Protein AF-A0A5R8QP52-F1 (afdb_monomer_lite)

Secondary structure (DSSP, 8-state):
---------------------------------------------EEEEETTEEEEEEEEE--TT--EEEEEEEEEEEETTEEEEEEEEEEEEEEEEEEEEEETTSBT--S-SS-SSTTEEEE-B---SB---GGGTT--SSGGGB---EEE-GGG--GGG-B--TTEEEEEEEE-TT--EEEEEEEEBSEETTTEEPPTT--EEE-TTTT-GGGGGS--B-B---S-TTSSSSSS--

Structure (mmCIF, N/CA/C/O backbone):
data_AF-A0A5R8QP52-F1
#
_entry.id   AF-A0A5R8QP52-F1
#
loop_
_atom_site.group_PDB
_atom_site.id
_atom_site.type_symbol
_atom_site.label_atom_id
_atom_site.label_alt_id
_atom_site.label_comp_id
_atom_site.label_asym_id
_atom_site.label_entity_id
_atom_site.label_seq_id
_atom_site.pdbx_PDB_ins_code
_atom_site.Cartn_x
_atom_site.Cartn_y
_atom_site.Cartn_z
_atom_site.occupancy
_atom_site.B_iso_or_equiv
_atom_site.auth_seq_id
_atom_site.auth_comp_id
_atom_site.auth_asym_id
_atom_site.auth_atom_id
_atom_site.pdbx_PDB_model_num
ATOM 1 N N . MET A 1 1 ? 33.378 46.875 29.353 1.00 37.91 1 MET A N 1
ATOM 2 C CA . MET A 1 1 ? 33.539 48.185 28.689 1.00 37.91 1 MET A CA 1
ATOM 3 C C . MET A 1 1 ? 32.233 48.523 27.987 1.00 37.91 1 MET A C 1
ATOM 5 O O . MET A 1 1 ? 31.795 47.685 27.222 1.00 37.91 1 MET A O 1
ATOM 9 N N . ARG A 1 2 ? 31.673 49.711 28.287 1.00 42.09 2 ARG A N 1
ATOM 10 C CA . ARG A 1 2 ? 30.734 50.541 27.486 1.00 42.09 2 ARG A CA 1
ATOM 11 C C . ARG A 1 2 ? 29.432 49.854 27.005 1.00 42.09 2 ARG A C 1
ATOM 13 O O . ARG A 1 2 ? 29.482 48.956 26.186 1.00 42.09 2 ARG A O 1
ATOM 20 N N . ALA A 1 3 ? 28.283 50.182 27.614 1.00 35.72 3 ALA A N 1
ATOM 21 C CA . ALA A 1 3 ? 27.360 51.273 27.207 1.00 35.72 3 ALA A CA 1
ATOM 22 C C . ALA A 1 3 ? 26.453 50.833 26.034 1.00 35.72 3 ALA A C 1
ATOM 24 O O . ALA A 1 3 ? 26.956 50.198 25.124 1.00 35.72 3 ALA A O 1
ATOM 25 N N . TRP A 1 4 ? 25.151 51.100 25.912 1.00 35.22 4 TRP A N 1
ATOM 26 C CA . TRP A 1 4 ? 24.166 52.015 26.513 1.00 35.22 4 TRP A CA 1
ATOM 27 C C . TRP A 1 4 ? 22.787 51.496 26.013 1.00 35.22 4 TRP A C 1
ATOM 29 O O . TRP A 1 4 ? 22.697 51.021 24.887 1.00 35.22 4 TRP A O 1
ATOM 39 N N . ALA A 1 5 ? 21.761 51.321 26.845 1.00 42.06 5 ALA A N 1
ATOM 40 C CA . ALA A 1 5 ? 20.773 52.320 27.276 1.00 42.06 5 ALA A CA 1
ATOM 41 C C . ALA A 1 5 ? 19.796 52.830 26.182 1.00 42.06 5 ALA A C 1
ATOM 43 O O . ALA A 1 5 ? 20.171 53.506 25.231 1.00 42.06 5 ALA A O 1
ATOM 44 N N . GLN A 1 6 ? 18.530 52.470 26.433 1.00 50.94 6 GLN A N 1
ATOM 45 C CA . GLN A 1 6 ? 17.213 52.958 25.992 1.00 50.94 6 GLN A CA 1
ATOM 46 C C . GLN A 1 6 ? 17.110 54.384 25.415 1.00 50.94 6 GLN A C 1
ATOM 48 O O . GLN A 1 6 ? 17.770 55.301 25.893 1.00 50.94 6 GLN A O 1
ATOM 53 N N . SER A 1 7 ? 16.114 54.615 24.545 1.00 48.62 7 SER A N 1
ATOM 54 C CA . SER A 1 7 ? 15.403 55.906 24.513 1.00 48.62 7 SER A CA 1
ATOM 55 C C . SER A 1 7 ? 14.011 55.825 23.869 1.00 48.62 7 SER A C 1
ATOM 57 O O . SER A 1 7 ? 13.843 55.312 22.766 1.00 48.62 7 SER A O 1
ATOM 59 N N . HIS A 1 8 ? 13.028 56.359 24.597 1.00 47.03 8 HIS A N 1
ATOM 60 C CA . HIS A 1 8 ? 11.625 56.581 24.236 1.00 47.03 8 HIS A CA 1
ATOM 61 C C . HIS A 1 8 ? 11.429 57.703 23.196 1.00 47.03 8 HIS A C 1
ATOM 63 O O . HIS A 1 8 ? 12.247 58.618 23.135 1.00 47.03 8 HIS A O 1
ATOM 69 N N . LYS A 1 9 ? 10.271 57.691 22.504 1.00 42.41 9 LYS A N 1
ATOM 70 C CA . LYS A 1 9 ? 9.377 58.823 22.105 1.00 42.41 9 LYS A CA 1
ATOM 71 C C . LYS A 1 9 ? 8.470 58.338 20.950 1.00 42.41 9 LYS A C 1
ATOM 73 O O . LYS A 1 9 ? 8.953 57.627 20.087 1.00 42.41 9 LYS A O 1
ATOM 78 N N . GLY A 1 10 ? 7.182 58.651 20.830 1.00 38.91 10 GLY A N 1
ATOM 79 C CA . GLY A 1 10 ? 6.306 59.542 21.579 1.00 38.91 10 GLY A CA 1
ATOM 80 C C . GLY A 1 10 ? 4.860 59.469 21.051 1.00 38.91 10 GLY A C 1
ATOM 81 O O . GLY A 1 10 ? 4.600 58.970 19.960 1.00 38.91 10 GLY A O 1
ATOM 82 N N . ASN A 1 11 ? 3.947 59.971 21.885 1.00 42.88 11 ASN A N 1
ATOM 83 C CA . ASN A 1 11 ? 2.529 60.270 21.652 1.00 42.88 11 ASN A CA 1
ATOM 84 C C . ASN A 1 11 ? 2.235 60.986 20.324 1.00 42.88 11 ASN A C 1
ATOM 86 O O . ASN A 1 11 ? 2.956 61.921 19.989 1.00 42.88 11 ASN A O 1
ATOM 90 N N . THR A 1 12 ? 1.054 60.762 19.733 1.00 48.97 12 THR A N 1
ATOM 91 C CA . THR A 1 12 ? 0.003 61.805 19.697 1.00 48.97 12 THR A CA 1
ATOM 92 C C . THR A 1 12 ? -1.371 61.259 19.307 1.00 48.97 12 THR A C 1
ATOM 94 O O . THR A 1 12 ? -1.522 60.226 18.669 1.00 48.97 12 THR A O 1
ATOM 97 N N . SER A 1 13 ? -2.363 61.982 19.806 1.00 43.38 13 SER A N 1
ATOM 98 C CA . SER A 1 13 ? -3.780 61.684 19.929 1.00 43.38 13 SER A CA 1
ATOM 99 C C . SER A 1 13 ? -4.603 62.460 18.886 1.00 43.38 13 SER A C 1
ATOM 101 O O . SER A 1 13 ? -4.092 63.397 18.280 1.00 43.38 13 SER A O 1
ATOM 103 N N . LEU A 1 14 ? -5.899 62.126 18.821 1.00 42.44 14 LEU A N 1
ATOM 104 C CA . LEU A 1 14 ? -7.039 62.912 18.320 1.00 42.44 14 LEU A CA 1
ATOM 105 C C . LEU A 1 14 ? -7.246 63.008 16.801 1.00 42.44 14 LEU A C 1
ATOM 107 O O . LEU A 1 14 ? -6.524 63.689 16.088 1.00 42.44 14 LEU A O 1
ATOM 111 N N . SER A 1 15 ? -8.408 62.535 16.339 1.00 44.19 15 SER A N 1
ATOM 112 C CA . SER A 1 15 ? -9.585 63.416 16.243 1.00 44.19 15 SER A CA 1
ATOM 113 C C . SER A 1 15 ? -10.779 62.678 15.629 1.00 44.19 15 SER A C 1
ATOM 115 O O . SER A 1 15 ? -10.762 62.272 14.468 1.00 44.19 15 SER A O 1
ATOM 117 N N . LEU A 1 16 ? -11.846 62.533 16.420 1.00 47.50 16 LEU A N 1
ATOM 118 C CA . LEU A 1 16 ? -13.185 62.227 15.927 1.00 47.50 16 LEU A CA 1
ATOM 119 C C . LEU A 1 16 ? -13.709 63.418 15.115 1.00 47.50 16 LEU A C 1
ATOM 121 O O . LEU A 1 16 ? -13.790 64.534 15.630 1.00 47.50 16 LEU A O 1
ATOM 125 N N . LYS A 1 17 ? -14.236 63.157 13.917 1.00 45.78 17 LYS A N 1
ATOM 126 C CA . LYS A 1 17 ? -15.219 64.049 13.296 1.00 45.78 17 LYS A CA 1
ATOM 127 C C . LYS A 1 17 ? -16.371 63.243 12.699 1.00 45.78 17 LYS A C 1
ATOM 129 O O . LYS A 1 17 ? -16.318 62.779 11.569 1.00 45.78 17 LYS A O 1
ATOM 134 N N . ARG A 1 18 ? -17.435 63.101 13.496 1.00 49.62 18 ARG A N 1
AT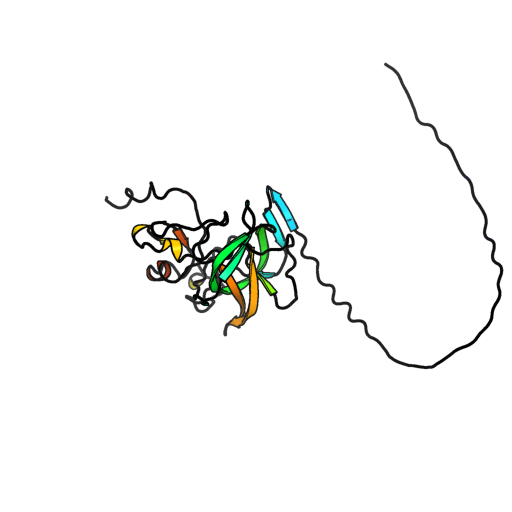OM 135 C CA . ARG A 1 18 ? -18.798 62.815 13.025 1.00 49.62 18 ARG A CA 1
ATOM 136 C C . ARG A 1 18 ? -19.298 64.003 12.206 1.00 49.62 18 ARG A C 1
ATOM 138 O O . ARG A 1 18 ? -19.239 65.112 12.732 1.00 49.62 18 ARG A O 1
ATOM 145 N N . ARG A 1 19 ? -19.903 63.765 11.036 1.00 54.34 19 ARG A N 1
ATOM 146 C CA . ARG A 1 19 ? -21.120 64.461 10.573 1.00 54.34 19 ARG A CA 1
ATOM 147 C C . ARG A 1 19 ? -21.954 63.540 9.678 1.00 54.34 19 ARG A C 1
ATOM 149 O O . ARG A 1 19 ? -21.419 62.748 8.914 1.00 54.34 19 ARG A O 1
ATOM 156 N N . ASN A 1 20 ? -23.261 63.667 9.871 1.00 41.28 20 ASN A N 1
ATOM 157 C CA . ASN A 1 20 ? -24.365 62.858 9.366 1.00 41.28 20 ASN A CA 1
ATOM 158 C C . ASN A 1 20 ? -24.895 63.382 8.019 1.00 41.28 20 ASN A C 1
ATOM 160 O O . ASN A 1 20 ? -24.812 64.586 7.794 1.00 41.28 20 ASN A O 1
ATOM 164 N N . ALA A 1 21 ? -25.536 62.503 7.234 1.00 44.41 21 ALA A N 1
ATOM 165 C CA . ALA A 1 21 ? -26.780 62.703 6.451 1.00 44.41 21 ALA A CA 1
ATOM 166 C C . ALA A 1 21 ? -26.962 61.456 5.546 1.00 44.41 21 ALA A C 1
ATOM 168 O O . ALA A 1 21 ? -26.110 61.198 4.709 1.00 44.41 21 ALA A O 1
ATOM 169 N N . ALA A 1 22 ? -27.850 60.492 5.817 1.00 43.62 22 ALA A N 1
ATOM 170 C CA . ALA A 1 22 ? -29.318 60.490 5.691 1.00 43.62 22 ALA A CA 1
ATOM 171 C C . ALA A 1 22 ? -29.836 60.611 4.239 1.00 43.62 22 ALA A C 1
ATOM 173 O O . ALA A 1 22 ? -29.882 61.726 3.730 1.00 43.62 22 ALA A O 1
ATOM 174 N N . HIS A 1 23 ? -30.283 59.496 3.629 1.00 38.44 23 HIS A N 1
ATOM 175 C CA . HIS A 1 23 ? -31.652 59.259 3.097 1.00 38.44 23 HIS A CA 1
ATOM 176 C C . HIS A 1 23 ? -31.731 58.118 2.056 1.00 38.44 23 HIS A C 1
ATOM 178 O O . HIS A 1 23 ? -30.886 58.028 1.173 1.00 38.44 23 HIS A O 1
ATOM 184 N N . GLY A 1 24 ? -32.819 57.329 2.129 1.00 39.62 24 GLY A N 1
ATOM 185 C CA . GLY A 1 24 ? -33.364 56.483 1.045 1.00 39.62 24 GLY A CA 1
ATOM 186 C C . GLY A 1 24 ? -33.306 54.973 1.319 1.00 39.62 24 GLY A C 1
ATOM 187 O O . GLY A 1 24 ? -32.338 54.328 0.949 1.00 39.62 24 GLY A O 1
ATOM 188 N N . ILE A 1 25 ? -34.174 54.408 2.170 1.00 43.94 25 ILE A N 1
ATOM 189 C CA . ILE A 1 25 ? -35.464 53.747 1.842 1.00 43.94 25 ILE A CA 1
ATOM 190 C C . ILE A 1 25 ? -35.353 52.616 0.805 1.00 43.94 25 ILE A C 1
ATOM 192 O O . ILE A 1 25 ? -35.136 52.859 -0.376 1.00 43.94 25 ILE A O 1
ATOM 196 N N . GLY A 1 26 ? -35.633 51.391 1.263 1.00 39.19 26 GLY A N 1
ATOM 197 C CA . GLY A 1 26 ? -35.856 50.211 0.427 1.00 39.19 26 GLY A CA 1
ATOM 198 C C . GLY A 1 26 ? -35.993 48.930 1.253 1.00 39.19 26 GLY A C 1
ATOM 199 O O . GLY A 1 26 ? -35.158 48.042 1.149 1.00 39.19 26 GLY A O 1
ATOM 200 N N . ILE A 1 27 ? -37.011 48.856 2.120 1.00 44.00 27 ILE A N 1
ATOM 201 C CA . ILE A 1 27 ? -37.398 47.622 2.822 1.00 44.00 27 ILE A CA 1
ATOM 202 C C . ILE A 1 27 ? -38.122 46.722 1.817 1.00 44.00 27 ILE A C 1
ATOM 204 O O . ILE A 1 27 ? -39.210 47.062 1.361 1.00 44.00 27 ILE A O 1
ATOM 208 N N . LEU A 1 28 ? -37.547 45.558 1.520 1.00 43.44 28 LEU A N 1
ATOM 209 C CA . LEU A 1 28 ? -38.273 44.410 0.986 1.00 43.44 28 LEU A CA 1
ATOM 210 C C . LEU A 1 28 ? -38.059 43.240 1.945 1.00 43.44 28 LEU A C 1
ATOM 212 O O . LEU A 1 28 ? -36.950 42.745 2.134 1.00 43.44 28 LEU A O 1
ATOM 216 N N . LEU A 1 29 ? -39.155 42.872 2.603 1.00 43.81 29 LEU A N 1
ATOM 217 C CA . LEU A 1 29 ? -39.293 41.733 3.496 1.00 43.81 29 LEU A CA 1
ATOM 218 C C . LEU A 1 29 ? -39.094 40.440 2.698 1.00 43.81 29 LEU A C 1
ATOM 220 O O . LEU A 1 29 ? -39.930 40.080 1.875 1.00 43.81 29 LEU A O 1
ATOM 224 N N . GLY A 1 30 ? -38.004 39.733 2.975 1.00 41.31 30 GLY A N 1
ATOM 225 C CA . GLY A 1 30 ? -37.776 38.362 2.536 1.00 41.31 30 GLY A CA 1
ATOM 226 C C . GLY A 1 30 ? -37.224 37.563 3.705 1.00 41.31 30 GLY A C 1
ATOM 227 O O . GLY A 1 30 ? -36.020 37.555 3.945 1.00 41.31 30 GLY A O 1
ATOM 228 N N . VAL A 1 31 ? -38.115 36.933 4.470 1.00 45.75 31 VAL A N 1
ATOM 229 C CA . VAL A 1 31 ? -37.757 35.993 5.537 1.00 45.75 31 VAL A CA 1
ATOM 230 C C . VAL A 1 31 ? -37.231 34.722 4.870 1.00 45.75 31 VAL A C 1
ATOM 232 O O . VAL A 1 31 ? -37.994 33.843 4.488 1.00 45.75 31 VAL A O 1
ATOM 235 N N . GLY A 1 32 ? -35.915 34.656 4.689 1.00 42.97 32 GLY A N 1
ATOM 236 C CA . GLY A 1 32 ? -35.187 33.458 4.289 1.00 42.97 32 GLY A CA 1
ATOM 237 C C . GLY A 1 32 ? -34.116 33.178 5.329 1.00 42.97 32 GLY A C 1
ATOM 238 O O . GLY A 1 32 ? -33.040 33.768 5.288 1.00 42.97 32 GLY A O 1
ATOM 239 N N . ALA A 1 33 ? -34.424 32.313 6.294 1.00 44.97 33 ALA A N 1
ATOM 240 C CA . ALA A 1 33 ? -33.459 31.821 7.267 1.00 44.97 33 ALA A CA 1
ATOM 241 C C . ALA A 1 33 ? -32.433 30.925 6.552 1.00 44.97 33 ALA A C 1
ATOM 243 O O . ALA A 1 33 ? -32.609 29.714 6.450 1.00 44.97 33 ALA A O 1
ATOM 244 N N . PHE A 1 34 ? -31.363 31.526 6.031 1.00 44.16 34 PHE A N 1
ATOM 245 C CA . PHE A 1 34 ? -30.176 30.795 5.600 1.00 44.16 34 PHE A CA 1
ATOM 246 C C . PHE A 1 34 ? -29.406 30.360 6.849 1.00 44.16 34 PHE A C 1
ATOM 248 O O . PHE A 1 34 ? -28.595 31.102 7.402 1.00 44.16 34 PHE A O 1
ATOM 255 N N . VAL A 1 35 ? -29.688 29.145 7.317 1.00 46.78 35 VAL A N 1
ATOM 256 C CA . VAL A 1 35 ? -28.814 28.441 8.256 1.00 46.78 35 VAL A CA 1
ATOM 257 C C . VAL A 1 35 ? -27.564 28.043 7.474 1.00 46.78 35 VAL A C 1
ATOM 259 O O . VAL A 1 35 ? -27.535 27.019 6.796 1.00 46.78 35 VAL A O 1
ATOM 262 N N . ALA A 1 36 ? -26.536 28.887 7.523 1.00 44.47 36 ALA A N 1
ATOM 263 C CA . ALA A 1 36 ? -25.205 28.520 7.070 1.00 44.47 36 ALA A CA 1
ATOM 264 C C . ALA A 1 36 ? -24.631 27.498 8.064 1.00 44.47 36 ALA A C 1
ATOM 266 O O . ALA A 1 36 ? -24.059 27.858 9.092 1.00 44.47 36 ALA A O 1
ATOM 267 N N . LEU A 1 37 ? -24.822 26.211 7.770 1.00 42.84 37 LEU A N 1
ATOM 268 C CA . LEU A 1 37 ? -24.035 25.130 8.356 1.00 42.84 37 LEU A CA 1
ATOM 269 C C . LEU A 1 37 ? -22.590 25.305 7.879 1.00 42.84 37 LEU A C 1
ATOM 271 O O . LEU A 1 37 ? -22.195 24.817 6.823 1.00 42.84 37 LEU A O 1
ATOM 275 N N . VAL A 1 38 ? -21.806 26.050 8.654 1.00 47.00 38 VAL A N 1
ATOM 276 C CA . VAL A 1 38 ? -20.352 26.095 8.516 1.00 47.00 38 VAL A CA 1
ATOM 277 C C . VAL A 1 38 ? -19.825 24.760 9.037 1.00 47.00 38 VAL A C 1
ATOM 279 O O . VAL A 1 38 ? -19.540 24.600 10.221 1.00 47.00 38 VAL A O 1
ATOM 282 N N . GLY A 1 39 ? -19.757 23.765 8.155 1.00 42.88 39 GLY A N 1
ATOM 283 C CA . GLY A 1 39 ? -18.964 22.570 8.401 1.00 42.88 39 GLY A CA 1
ATOM 284 C C . GLY A 1 39 ? -17.498 22.981 8.438 1.00 42.88 39 GLY A C 1
ATOM 285 O O . GLY A 1 39 ? -16.926 23.321 7.404 1.00 42.88 39 GLY A O 1
ATOM 286 N N . ALA A 1 40 ? -16.894 22.997 9.624 1.00 44.16 40 ALA A N 1
ATOM 287 C CA . ALA A 1 40 ? -15.455 23.146 9.756 1.00 44.16 40 ALA A CA 1
ATOM 288 C C . ALA A 1 40 ? -14.789 21.899 9.157 1.00 44.16 40 ALA A C 1
ATOM 290 O O . ALA A 1 40 ? -14.708 20.847 9.797 1.00 44.16 40 ALA A O 1
ATOM 291 N N . ALA A 1 41 ? -14.328 22.015 7.910 1.00 44.25 41 ALA A N 1
ATOM 292 C CA . ALA A 1 41 ? -13.286 21.146 7.396 1.00 44.25 41 ALA A CA 1
ATOM 293 C C . ALA A 1 41 ? -12.087 21.325 8.333 1.00 44.25 41 ALA A C 1
ATOM 295 O O . ALA A 1 41 ? -11.466 22.388 8.365 1.00 44.25 41 ALA A O 1
ATOM 2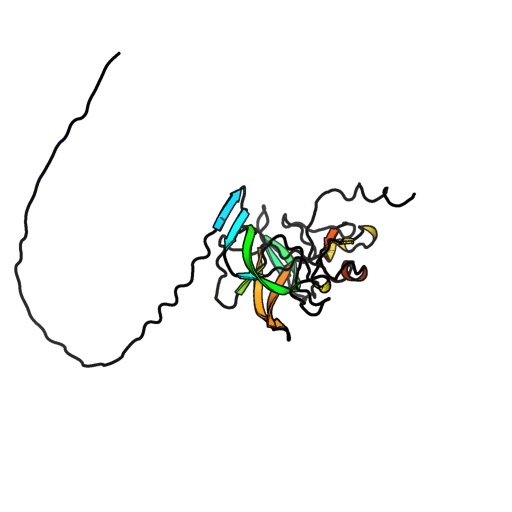96 N N . HIS A 1 42 ? -11.832 20.324 9.173 1.00 45.50 42 HIS A N 1
ATOM 297 C CA . HIS A 1 42 ? -10.637 20.303 9.999 1.00 45.50 42 HIS A CA 1
ATOM 298 C C . HIS A 1 42 ? -9.464 20.223 9.028 1.00 45.50 42 HIS A C 1
ATOM 300 O O . HIS A 1 42 ? -9.311 19.227 8.321 1.00 45.50 42 HIS A O 1
ATOM 306 N N . ALA A 1 43 ? -8.694 21.305 8.928 1.00 44.47 43 ALA A N 1
ATOM 307 C CA . ALA A 1 43 ? -7.463 21.300 8.162 1.00 44.47 43 ALA A CA 1
ATOM 308 C C . ALA A 1 43 ? -6.559 20.217 8.761 1.00 44.47 43 ALA A C 1
ATOM 310 O O . ALA A 1 43 ? -6.226 20.272 9.944 1.00 44.47 43 ALA A O 1
ATOM 311 N N . ALA A 1 44 ? -6.213 19.205 7.967 1.00 54.25 44 ALA A N 1
ATOM 312 C CA . ALA A 1 44 ? -5.247 18.203 8.385 1.00 54.25 44 ALA A CA 1
ATOM 313 C C . ALA A 1 44 ? -3.869 18.880 8.446 1.00 54.25 44 ALA A C 1
ATOM 315 O O . ALA A 1 44 ? -3.246 19.134 7.413 1.00 54.25 44 ALA A O 1
ATOM 316 N N . GLU A 1 45 ? -3.431 19.237 9.652 1.00 55.09 45 GLU A N 1
ATOM 317 C CA . GLU A 1 45 ? -2.096 19.777 9.909 1.00 55.09 45 GLU A CA 1
ATOM 318 C C . GLU A 1 45 ? -1.060 18.646 9.888 1.00 55.09 45 GLU A C 1
ATOM 320 O O . GLU A 1 45 ? -1.333 17.531 10.342 1.00 55.09 45 GLU A O 1
ATOM 325 N N . GLY A 1 46 ? 0.116 18.940 9.325 1.00 56.03 46 GLY A N 1
ATOM 326 C CA . GLY A 1 46 ? 1.208 17.989 9.161 1.00 56.03 46 GLY A CA 1
ATOM 327 C C . GLY A 1 46 ? 2.457 18.365 9.960 1.00 56.03 46 GLY A C 1
ATOM 328 O O . GLY A 1 46 ? 2.993 19.451 9.738 1.00 56.03 46 GLY A O 1
ATOM 329 N N . ASP A 1 47 ? 2.960 17.477 10.826 1.00 62.72 47 ASP A N 1
ATOM 330 C CA . ASP A 1 47 ? 4.227 17.693 11.548 1.00 62.72 47 ASP A CA 1
ATOM 331 C C . ASP A 1 47 ? 5.416 17.143 10.733 1.00 62.72 47 ASP A C 1
ATOM 333 O O . ASP A 1 47 ? 5.468 15.956 10.411 1.00 62.72 47 ASP A O 1
ATOM 337 N N . LYS A 1 48 ? 6.393 17.993 10.384 1.00 57.41 48 LYS A N 1
ATOM 338 C CA . LYS A 1 48 ? 7.537 17.612 9.528 1.00 57.41 48 LYS A CA 1
ATOM 339 C C . LYS A 1 48 ? 8.488 16.637 10.238 1.00 57.41 48 LYS A C 1
ATOM 341 O O . LYS A 1 48 ? 9.004 16.957 11.305 1.00 57.41 48 LYS A O 1
ATOM 346 N N . LEU A 1 49 ? 8.813 15.514 9.591 1.00 50.16 49 LEU A N 1
ATOM 347 C CA . LEU A 1 49 ? 9.751 14.494 10.097 1.00 50.16 49 LEU A CA 1
ATOM 348 C C . LEU A 1 49 ? 11.179 14.612 9.527 1.00 50.16 49 LEU A C 1
ATOM 350 O O . LEU A 1 49 ? 12.104 13.997 10.051 1.00 50.16 49 LEU A O 1
ATOM 354 N N . GLY A 1 50 ? 11.368 15.404 8.466 1.00 44.09 50 GLY A N 1
ATOM 355 C CA . GLY A 1 50 ? 12.622 15.509 7.709 1.00 44.09 50 GLY A CA 1
ATOM 356 C C . GLY A 1 50 ? 12.453 15.022 6.265 1.00 44.09 50 GLY A C 1
ATOM 357 O O . GLY A 1 50 ? 11.663 14.123 5.986 1.00 44.09 50 GLY A O 1
ATOM 358 N N . GLY A 1 51 ? 13.153 15.651 5.316 1.00 67.12 51 GLY A N 1
ATOM 359 C CA . GLY A 1 51 ? 12.851 15.479 3.888 1.00 67.12 51 GLY A CA 1
ATOM 360 C C . GLY A 1 51 ? 11.446 15.992 3.537 1.00 67.12 51 GLY A C 1
ATOM 361 O O . GLY A 1 51 ? 11.016 17.018 4.064 1.00 67.12 51 GLY A O 1
ATOM 362 N N . ASN A 1 52 ? 10.733 15.272 2.664 1.00 76.12 52 ASN A N 1
ATOM 363 C CA . ASN A 1 52 ? 9.331 15.546 2.312 1.00 76.12 52 ASN A CA 1
ATOM 364 C C . ASN A 1 52 ? 8.316 14.795 3.200 1.00 76.12 52 ASN A C 1
ATOM 366 O O . ASN A 1 52 ? 7.114 14.847 2.934 1.00 76.12 52 ASN A O 1
ATOM 370 N N . LEU A 1 53 ? 8.782 14.107 4.252 1.00 89.50 53 LEU A N 1
ATOM 371 C CA . LEU A 1 53 ? 7.926 13.333 5.146 1.00 89.50 53 LEU A CA 1
ATOM 372 C C . LEU A 1 53 ? 7.252 14.217 6.198 1.00 89.50 53 LEU A C 1
ATOM 374 O O . LEU A 1 53 ? 7.880 15.079 6.823 1.00 89.50 53 LEU A O 1
ATOM 378 N N . THR A 1 54 ? 5.973 13.952 6.429 1.00 92.75 54 THR A N 1
ATOM 379 C CA . THR A 1 54 ? 5.135 14.636 7.411 1.00 92.75 54 THR A CA 1
ATOM 380 C C . THR A 1 54 ? 4.211 13.643 8.112 1.00 92.75 54 THR A C 1
ATOM 382 O O . THR A 1 54 ? 3.892 12.592 7.556 1.00 92.75 54 THR A O 1
ATOM 385 N N . ILE A 1 55 ? 3.762 13.971 9.320 1.00 95.31 55 ILE A N 1
ATOM 386 C CA . ILE A 1 55 ? 2.697 13.243 10.016 1.00 95.31 55 ILE A CA 1
ATOM 387 C C . ILE A 1 55 ? 1.360 13.883 9.677 1.00 95.31 55 ILE A C 1
ATOM 389 O O . ILE A 1 55 ? 1.085 14.975 10.153 1.00 95.31 55 ILE A O 1
ATOM 393 N N . CYS A 1 56 ? 0.520 13.207 8.903 1.00 95.44 56 CYS A N 1
ATOM 394 C CA . CYS A 1 56 ? -0.869 13.594 8.704 1.00 95.44 56 CYS A CA 1
ATOM 395 C C . CYS A 1 56 ? -1.740 13.046 9.837 1.00 95.44 56 CYS A C 1
ATOM 397 O O . CYS A 1 56 ? -1.658 11.864 10.175 1.00 95.44 56 CYS A O 1
ATOM 399 N N . LYS A 1 57 ? -2.593 13.906 10.398 1.00 96.56 57 LYS A N 1
ATOM 400 C CA . LYS A 1 57 ? -3.526 13.551 11.475 1.00 96.56 57 LYS A CA 1
ATOM 401 C C . LYS A 1 57 ? -4.927 13.324 10.919 1.00 96.56 57 LYS A C 1
ATOM 403 O O . LYS A 1 57 ? -5.413 14.128 10.125 1.00 96.56 57 LYS A O 1
ATOM 408 N N . GLY A 1 58 ? -5.595 12.272 11.385 1.00 96.38 58 GLY A N 1
ATOM 409 C CA . GLY A 1 58 ? -6.994 11.987 11.069 1.00 96.38 58 GLY A CA 1
ATOM 410 C C . GLY A 1 58 ? -7.182 10.644 10.376 1.00 96.38 58 GLY A C 1
ATOM 411 O O . GLY A 1 58 ? -6.485 9.679 10.684 1.00 96.38 58 GLY A O 1
ATOM 412 N N . ALA A 1 59 ? -8.167 10.572 9.483 1.00 97.62 59 ALA A N 1
ATOM 413 C CA . ALA A 1 59 ? -8.470 9.351 8.753 1.00 97.62 59 ALA A CA 1
ATOM 414 C C . ALA A 1 59 ? -7.440 9.106 7.640 1.00 97.62 59 ALA A C 1
ATOM 416 O O . ALA A 1 59 ? -7.117 10.018 6.878 1.00 97.62 59 ALA A O 1
ATOM 417 N N . TYR A 1 60 ? -6.985 7.864 7.497 1.00 98.31 60 TYR A N 1
ATOM 418 C CA . TYR A 1 60 ? -6.144 7.420 6.383 1.00 98.31 60 TYR A CA 1
ATOM 419 C C . TYR A 1 60 ? -6.467 5.975 5.996 1.00 98.31 60 TYR A C 1
ATOM 421 O O . TYR A 1 60 ? -6.923 5.189 6.827 1.00 98.31 60 TYR A O 1
ATOM 429 N N . ALA A 1 61 ? -6.222 5.607 4.739 1.00 98.50 61 ALA A N 1
ATOM 430 C CA . ALA A 1 61 ? -6.275 4.212 4.313 1.00 98.50 61 ALA A CA 1
ATOM 431 C C . ALA A 1 61 ? -4.926 3.529 4.600 1.00 98.50 61 ALA A C 1
ATOM 433 O O . ALA A 1 61 ? -3.880 4.063 4.235 1.00 98.50 61 ALA A O 1
ATOM 434 N N . LEU A 1 62 ? -4.931 2.357 5.244 1.00 98.00 62 LEU A N 1
ATOM 435 C CA . LEU A 1 62 ? -3.711 1.582 5.506 1.00 98.00 62 LEU A CA 1
ATOM 436 C C . LEU A 1 62 ? -3.626 0.371 4.574 1.00 98.00 62 LEU A C 1
ATOM 438 O O . LEU A 1 62 ? -4.149 -0.697 4.877 1.00 98.00 62 LEU A O 1
ATOM 442 N N . CYS A 1 63 ? -2.921 0.508 3.454 1.00 97.81 63 CYS A N 1
ATOM 443 C CA . CYS A 1 63 ? -2.839 -0.553 2.447 1.00 97.81 63 CYS A CA 1
ATOM 444 C C . CYS A 1 63 ? -1.740 -1.601 2.679 1.00 97.81 63 CYS A C 1
ATOM 446 O O . CYS A 1 63 ? -1.629 -2.530 1.888 1.00 97.81 63 CYS A O 1
ATOM 448 N N . ALA A 1 64 ? -0.939 -1.493 3.744 1.00 94.81 64 ALA A N 1
ATOM 449 C CA . ALA A 1 64 ? 0.259 -2.318 3.969 1.00 94.81 64 ALA A CA 1
ATOM 450 C C . ALA A 1 64 ? 0.023 -3.844 3.930 1.00 94.81 64 ALA A C 1
ATOM 452 O O . ALA A 1 64 ? 0.952 -4.610 3.671 1.00 94.81 64 ALA A O 1
ATOM 453 N N . ALA A 1 65 ? -1.213 -4.280 4.177 1.00 94.81 65 ALA A N 1
ATOM 454 C CA . ALA A 1 65 ? -1.597 -5.684 4.198 1.00 94.81 65 ALA A CA 1
ATOM 455 C C . ALA A 1 65 ? -2.695 -6.040 3.173 1.00 94.81 65 ALA A C 1
ATOM 457 O O . ALA A 1 65 ? -3.437 -7.005 3.355 1.00 94.81 65 ALA A O 1
ATOM 458 N N . ALA A 1 66 ? -2.802 -5.265 2.091 1.00 97.06 66 ALA A N 1
ATOM 459 C CA . ALA A 1 66 ? -3.741 -5.513 1.003 1.00 97.06 66 ALA A CA 1
ATOM 460 C C . ALA A 1 66 ? -3.117 -6.336 -0.139 1.00 97.06 66 ALA A C 1
ATOM 462 O O . ALA A 1 66 ? -1.916 -6.265 -0.416 1.00 97.06 66 ALA A O 1
ATOM 463 N N . THR A 1 67 ? -3.973 -7.083 -0.835 1.00 97.19 67 THR A N 1
ATOM 464 C CA . THR A 1 67 ? -3.726 -7.534 -2.213 1.00 97.19 67 THR A CA 1
ATOM 465 C C . THR A 1 67 ? -4.531 -6.664 -3.165 1.00 97.19 67 THR A C 1
ATOM 467 O O . THR A 1 67 ? -5.457 -5.966 -2.740 1.00 97.19 67 THR A O 1
ATOM 470 N N . CYS A 1 68 ? -4.147 -6.662 -4.437 1.00 98.31 68 CYS A N 1
ATOM 471 C CA . CYS A 1 68 ? -4.709 -5.735 -5.405 1.00 98.31 68 CYS A CA 1
ATOM 472 C C . CYS A 1 68 ? -5.117 -6.443 -6.695 1.00 98.31 68 CYS A C 1
ATOM 474 O O . CYS A 1 68 ? -4.637 -7.530 -7.018 1.00 98.31 68 CYS A O 1
ATOM 476 N N . SER A 1 69 ? -6.010 -5.807 -7.445 1.00 98.38 69 SER A N 1
ATOM 477 C CA . SER A 1 69 ? -6.478 -6.291 -8.744 1.00 98.38 69 SER A CA 1
ATOM 478 C C . SER A 1 69 ? -6.107 -5.298 -9.845 1.00 98.38 69 SER A C 1
ATOM 480 O O . SER A 1 69 ? -6.388 -4.109 -9.681 1.00 98.38 69 SER A O 1
ATOM 482 N N . PRO A 1 70 ? -5.510 -5.740 -10.968 1.00 98.38 70 PRO A N 1
ATOM 483 C CA . PRO A 1 70 ? -5.238 -4.867 -12.106 1.00 98.38 70 PRO A CA 1
ATOM 484 C C . PRO A 1 70 ? -6.516 -4.220 -12.640 1.00 98.38 70 PRO A C 1
ATOM 486 O O . PRO A 1 70 ? -7.534 -4.893 -12.796 1.00 98.38 70 PRO A O 1
ATOM 489 N N . THR A 1 71 ? -6.453 -2.929 -12.963 1.00 98.44 71 THR A N 1
ATOM 490 C CA . THR A 1 71 ? -7.600 -2.200 -13.532 1.00 98.44 71 THR A CA 1
ATOM 491 C C . THR A 1 71 ? -7.580 -2.179 -15.060 1.00 98.44 71 THR A C 1
ATOM 493 O O . THR A 1 71 ? -8.612 -1.977 -15.694 1.00 98.44 71 THR A O 1
ATOM 496 N N . GLY A 1 72 ? -6.402 -2.389 -15.659 1.00 98.00 72 GLY A N 1
ATOM 497 C CA . GLY A 1 72 ? -6.149 -2.180 -17.087 1.00 98.00 72 GLY A CA 1
ATOM 498 C C . GLY A 1 72 ? -5.821 -0.726 -17.450 1.00 98.00 72 GLY A C 1
ATOM 499 O O . GLY A 1 72 ? -5.423 -0.463 -18.585 1.00 98.00 72 GLY A O 1
ATOM 500 N N . ASN A 1 73 ? -5.926 0.206 -16.500 1.00 98.38 73 ASN A N 1
ATOM 501 C CA . ASN A 1 73 ? -5.568 1.607 -16.699 1.00 98.38 73 ASN A CA 1
ATOM 502 C C . ASN A 1 73 ? -4.075 1.854 -16.437 1.00 98.38 73 ASN A C 1
ATOM 504 O O . ASN A 1 73 ? -3.296 0.952 -16.111 1.00 98.38 73 ASN A O 1
ATOM 508 N N . GLN A 1 74 ? -3.683 3.118 -16.578 1.00 98.19 74 GLN A N 1
ATOM 509 C CA . GLN A 1 74 ? -2.389 3.630 -16.152 1.00 98.19 74 GLN A CA 1
ATOM 510 C C . GLN A 1 74 ? -2.584 4.703 -15.083 1.00 98.19 74 GLN A C 1
ATOM 512 O O . GLN A 1 74 ? -3.513 5.503 -15.175 1.00 98.19 74 GLN A O 1
ATOM 517 N N . ILE A 1 75 ? -1.655 4.771 -14.135 1.00 97.75 75 ILE A N 1
ATOM 518 C CA . ILE A 1 75 ? -1.592 5.804 -13.105 1.00 97.75 75 ILE A CA 1
ATOM 519 C C . ILE A 1 75 ? -0.310 6.627 -13.250 1.00 97.75 75 ILE A C 1
ATOM 521 O O . ILE A 1 75 ? 0.765 6.103 -13.562 1.00 97.75 75 ILE A O 1
ATOM 525 N N . SER A 1 76 ? -0.435 7.939 -13.048 1.00 95.75 76 SER A N 1
ATOM 526 C CA . SER A 1 76 ? 0.689 8.877 -13.042 1.00 95.75 76 SER A CA 1
ATOM 527 C C . SER A 1 76 ? 1.293 8.971 -11.647 1.00 95.75 76 SER A C 1
ATOM 529 O O . SER A 1 76 ? 0.601 9.279 -10.677 1.00 95.75 76 SER A O 1
ATOM 531 N N . VAL A 1 77 ? 2.600 8.758 -11.569 1.00 93.31 77 VAL A N 1
ATOM 532 C CA . VAL A 1 77 ? 3.390 8.787 -10.340 1.00 93.31 77 VAL A CA 1
ATOM 533 C C . VAL A 1 77 ? 4.392 9.924 -10.421 1.00 93.31 77 VAL A C 1
ATOM 535 O O . VAL A 1 77 ? 5.110 10.069 -11.417 1.00 93.31 77 VAL A O 1
ATOM 538 N N . ARG A 1 78 ? 4.449 10.742 -9.373 1.00 89.50 78 ARG A N 1
ATOM 539 C CA . ARG A 1 78 ? 5.451 11.793 -9.258 1.00 89.50 78 ARG A CA 1
ATOM 540 C C . ARG A 1 78 ? 6.799 11.181 -8.892 1.00 89.50 78 ARG A C 1
ATOM 542 O O . ARG A 1 78 ? 6.912 10.410 -7.947 1.00 89.50 78 ARG A O 1
ATOM 549 N N . THR A 1 79 ? 7.830 11.559 -9.632 1.00 84.31 79 THR A N 1
ATOM 550 C CA . THR A 1 79 ? 9.212 11.112 -9.441 1.00 84.31 79 THR A CA 1
ATOM 551 C C . THR A 1 79 ? 10.123 12.322 -9.247 1.00 84.31 79 THR A C 1
ATOM 553 O O . THR A 1 79 ? 9.728 13.465 -9.495 1.00 84.31 79 THR A O 1
ATOM 556 N N . SER A 1 80 ? 11.378 12.090 -8.863 1.00 79.94 80 SER A N 1
ATOM 557 C CA . SER A 1 80 ? 12.386 13.157 -8.779 1.00 79.94 80 SER A CA 1
ATOM 558 C C . SER A 1 80 ? 12.652 13.859 -10.119 1.00 79.94 80 SER A C 1
ATOM 560 O O . SER A 1 80 ? 13.091 15.006 -10.123 1.00 79.94 80 SER A O 1
ATOM 562 N N . ASN A 1 81 ? 12.352 13.202 -11.246 1.00 82.62 81 ASN A N 1
ATOM 563 C CA . ASN A 1 81 ? 12.610 13.696 -12.600 1.00 82.62 81 ASN A CA 1
ATOM 564 C C . ASN A 1 81 ? 11.330 14.112 -13.353 1.00 82.62 81 ASN A C 1
ATOM 566 O O . ASN A 1 81 ? 11.373 14.311 -14.566 1.00 82.62 81 ASN A O 1
ATOM 570 N N . GLY A 1 82 ? 10.189 14.232 -12.665 1.00 87.44 82 GLY A N 1
ATOM 571 C CA . GLY A 1 82 ? 8.910 14.621 -13.264 1.00 87.44 82 GLY A CA 1
ATOM 572 C C . GLY A 1 82 ? 7.817 13.590 -13.009 1.00 87.44 82 GLY A C 1
ATOM 573 O O . GLY A 1 82 ? 7.584 13.208 -11.868 1.00 87.44 82 GLY A O 1
ATOM 574 N N . TRP A 1 83 ? 7.138 13.145 -14.062 1.00 90.94 83 TRP A N 1
ATOM 575 C CA . TRP A 1 83 ? 6.049 12.170 -13.973 1.00 90.94 83 TRP A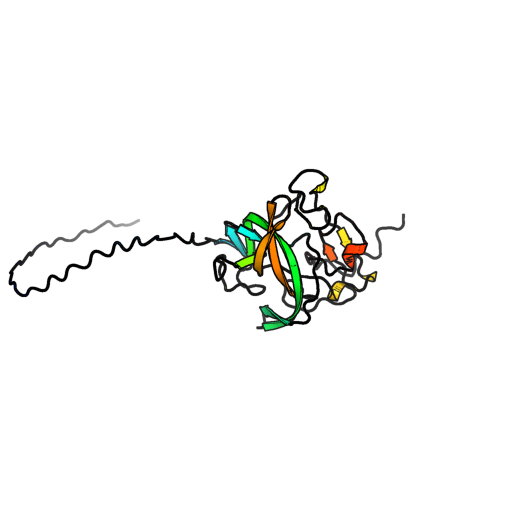 CA 1
ATOM 576 C C . TRP A 1 83 ? 6.413 10.892 -14.721 1.00 90.94 83 TRP A C 1
ATOM 578 O O . TRP A 1 83 ? 6.971 10.947 -15.815 1.00 90.94 83 TRP A O 1
ATOM 588 N N . ALA A 1 84 ? 6.074 9.751 -14.134 1.00 92.62 84 ALA A N 1
ATOM 589 C CA . ALA A 1 84 ? 6.170 8.441 -14.760 1.00 92.62 84 ALA A CA 1
ATOM 590 C C . ALA A 1 84 ? 4.794 7.771 -14.765 1.00 92.62 84 ALA A C 1
ATOM 592 O O . ALA A 1 84 ? 3.937 8.090 -13.945 1.00 92.62 84 ALA A O 1
ATOM 593 N N . SER A 1 85 ? 4.579 6.859 -15.710 1.00 96.31 85 SER A N 1
ATOM 594 C CA . SER A 1 85 ? 3.319 6.136 -15.862 1.00 96.31 85 SER A CA 1
ATOM 595 C C . SER A 1 85 ? 3.535 4.652 -15.588 1.00 96.31 85 SER A C 1
ATOM 597 O O . SER A 1 85 ? 4.520 4.071 -16.059 1.00 96.31 85 SER A O 1
ATOM 599 N N . PHE A 1 86 ? 2.628 4.067 -14.810 1.00 97.69 86 PHE A N 1
ATOM 600 C CA . PHE A 1 86 ? 2.654 2.667 -14.398 1.00 97.69 86 PHE A CA 1
ATOM 601 C C . PHE A 1 86 ? 1.275 2.035 -14.591 1.00 97.69 86 PHE A C 1
ATOM 603 O O . PHE A 1 86 ? 0.274 2.748 -14.500 1.00 97.69 86 PHE A O 1
ATOM 610 N N . PRO A 1 87 ? 1.191 0.710 -14.804 1.00 98.44 87 PRO A N 1
ATOM 611 C CA . PRO A 1 87 ? -0.080 0.004 -14.726 1.00 98.44 87 PRO A CA 1
ATOM 612 C C . PRO A 1 87 ? -0.749 0.241 -13.371 1.00 98.44 87 PRO A C 1
ATOM 614 O O . PRO A 1 87 ? -0.084 0.219 -12.337 1.00 98.44 87 PRO A O 1
ATOM 617 N N . GLU A 1 88 ? -2.056 0.470 -13.383 1.00 98.69 88 GLU A N 1
ATOM 618 C CA . GLU A 1 88 ? -2.837 0.717 -12.173 1.00 98.69 88 GLU A CA 1
ATOM 619 C C . GLU A 1 88 ? -3.435 -0.583 -11.614 1.00 98.69 88 GLU A C 1
ATOM 621 O O . GLU A 1 88 ? -3.881 -1.472 -12.352 1.00 98.69 88 GLU A O 1
ATOM 626 N N . VAL A 1 89 ? -3.466 -0.668 -10.286 1.00 98.75 89 VAL A N 1
ATOM 627 C CA . VAL A 1 89 ? -4.194 -1.679 -9.520 1.00 98.75 89 VAL A CA 1
ATOM 628 C C . VAL A 1 89 ? -5.121 -1.015 -8.503 1.00 98.75 89 VAL A C 1
ATOM 630 O O . VAL A 1 89 ? -4.812 0.047 -7.964 1.00 98.75 89 VAL A O 1
ATOM 633 N N . ASN A 1 90 ? -6.223 -1.696 -8.196 1.00 98.69 90 ASN A N 1
ATOM 634 C CA . ASN A 1 90 ? -7.122 -1.349 -7.103 1.00 98.69 90 ASN A CA 1
ATOM 635 C C . ASN A 1 90 ? -6.850 -2.239 -5.899 1.00 98.69 90 ASN A C 1
ATOM 637 O O . ASN A 1 90 ? -6.911 -3.465 -6.006 1.00 98.69 90 ASN A O 1
ATOM 641 N N . CYS A 1 91 ? -6.600 -1.616 -4.753 1.00 98.50 91 CYS A N 1
ATOM 642 C CA . CYS A 1 91 ? -6.385 -2.290 -3.480 1.00 98.50 91 CYS A CA 1
ATOM 643 C C . CYS A 1 91 ? -7.494 -1.888 -2.504 1.00 98.50 91 CYS A C 1
ATOM 645 O O . CYS A 1 91 ? -7.757 -0.698 -2.325 1.00 98.50 91 CYS A O 1
ATOM 647 N N . THR A 1 92 ? -8.134 -2.856 -1.849 1.00 98.50 92 THR A N 1
ATOM 648 C CA . THR A 1 92 ? -9.101 -2.566 -0.779 1.00 98.50 92 THR A CA 1
ATOM 649 C C . THR A 1 92 ? -8.361 -2.473 0.548 1.00 98.50 92 THR A C 1
ATOM 651 O O . THR A 1 92 ? -7.709 -3.430 0.966 1.00 98.50 92 THR A O 1
ATOM 654 N N . CYS A 1 93 ? -8.461 -1.330 1.221 1.00 98.50 93 CYS A N 1
ATOM 655 C CA . CYS A 1 93 ? -7.692 -1.034 2.425 1.00 98.50 93 CYS A CA 1
ATOM 656 C C . CYS A 1 93 ? -8.620 -0.587 3.563 1.00 98.50 93 CYS A C 1
ATOM 658 O O . CYS A 1 93 ? -9.589 0.135 3.306 1.00 98.50 93 CYS A O 1
ATOM 660 N N . PRO A 1 94 ? -8.350 -0.973 4.823 1.00 98.25 94 PRO A N 1
ATOM 661 C CA . PRO A 1 94 ? -9.078 -0.430 5.958 1.00 98.25 94 PRO A CA 1
ATOM 662 C C . PRO A 1 94 ? -8.762 1.057 6.133 1.00 98.25 94 PRO A C 1
ATOM 664 O O . PRO A 1 94 ? -7.620 1.492 5.963 1.00 98.25 94 PRO A O 1
ATOM 667 N N . ILE A 1 95 ? -9.774 1.825 6.524 1.00 98.56 95 ILE A N 1
ATOM 668 C CA . ILE A 1 95 ? -9.611 3.201 6.980 1.00 98.56 95 ILE A CA 1
ATOM 669 C C . ILE A 1 95 ? -9.374 3.176 8.489 1.00 98.56 95 ILE A C 1
ATOM 671 O O . ILE A 1 95 ? -10.191 2.666 9.257 1.00 98.56 95 ILE A O 1
ATOM 675 N N . LEU A 1 96 ? -8.256 3.747 8.916 1.00 97.88 96 LEU A N 1
ATOM 676 C CA . LEU A 1 96 ? -7.902 3.932 10.318 1.00 97.88 96 LEU A CA 1
ATOM 677 C C . LEU A 1 96 ? -7.908 5.424 10.655 1.00 97.88 96 LEU A C 1
ATOM 679 O O . LEU A 1 96 ? -7.905 6.269 9.763 1.00 97.88 96 LEU A O 1
ATOM 683 N N . ASN A 1 97 ? -7.916 5.749 11.947 1.00 97.31 97 ASN A N 1
ATOM 684 C CA . ASN A 1 97 ? -7.810 7.123 12.434 1.00 97.31 97 ASN A CA 1
ATOM 685 C C . ASN A 1 97 ? -6.587 7.261 13.338 1.00 97.31 97 ASN A C 1
ATOM 687 O O . ASN A 1 97 ? -6.354 6.403 14.189 1.00 97.31 97 ASN A O 1
ATOM 691 N N . GLY A 1 98 ? -5.843 8.351 13.186 1.00 96.62 98 GLY A N 1
ATOM 692 C CA . GLY A 1 98 ? -4.706 8.681 14.039 1.00 96.62 98 GLY A CA 1
ATOM 693 C C . GLY A 1 98 ? -3.603 9.387 13.267 1.00 96.62 98 GLY A C 1
ATOM 694 O O . GLY A 1 98 ? -3.867 10.074 12.281 1.00 96.62 98 GLY A O 1
ATOM 695 N N . ASP A 1 99 ? -2.375 9.193 13.730 1.00 97.25 99 ASP A N 1
ATOM 696 C CA . ASP A 1 99 ? -1.181 9.723 13.088 1.00 97.25 99 ASP A CA 1
ATOM 697 C C . ASP A 1 99 ? -0.682 8.740 12.023 1.00 97.25 99 ASP A C 1
ATOM 699 O O . ASP A 1 99 ? -0.475 7.547 12.288 1.00 97.25 99 ASP A O 1
ATOM 703 N N . ALA A 1 100 ? -0.465 9.253 10.815 1.00 97.00 100 ALA A N 1
ATOM 704 C CA . ALA A 1 100 ? 0.101 8.497 9.710 1.00 97.00 100 ALA A CA 1
ATOM 705 C C . ALA A 1 100 ? 1.189 9.295 8.994 1.00 97.00 100 ALA A C 1
ATOM 707 O O . ALA A 1 100 ? 1.078 10.496 8.764 1.00 97.00 100 ALA A O 1
ATOM 708 N N . ILE A 1 101 ? 2.256 8.602 8.626 1.00 95.25 101 ILE A N 1
ATOM 709 C CA . ILE A 1 101 ? 3.365 9.132 7.850 1.00 95.25 101 ILE A CA 1
ATOM 710 C C . ILE A 1 101 ? 2.895 9.291 6.404 1.00 95.25 101 ILE A C 1
ATOM 712 O O . ILE A 1 101 ? 2.317 8.371 5.824 1.00 95.25 101 ILE A O 1
ATOM 716 N N . ALA A 1 102 ? 3.191 10.445 5.821 1.00 93.44 102 ALA A N 1
ATOM 717 C CA . ALA A 1 102 ? 2.990 10.746 4.415 1.00 93.44 102 ALA A CA 1
ATOM 718 C C . ALA A 1 102 ? 4.262 11.349 3.825 1.00 93.44 102 ALA A C 1
ATOM 720 O O . ALA A 1 102 ? 4.914 12.168 4.473 1.00 93.44 102 ALA A O 1
ATOM 721 N N . ASP A 1 103 ? 4.571 11.021 2.574 1.00 92.44 103 ASP A N 1
ATOM 722 C CA . ASP A 1 103 ? 5.353 11.918 1.726 1.00 92.44 103 ASP A CA 1
ATOM 723 C C . ASP A 1 103 ? 4.368 12.718 0.876 1.00 92.44 103 ASP A C 1
ATOM 725 O O . ASP A 1 103 ? 3.837 12.219 -0.116 1.00 92.44 103 ASP A O 1
ATOM 729 N N . VAL A 1 104 ? 4.102 13.962 1.273 1.00 92.00 104 VAL A N 1
ATOM 730 C CA . VAL A 1 104 ? 3.119 14.817 0.586 1.00 92.00 104 VAL A CA 1
ATOM 731 C C . VAL A 1 104 ? 3.546 15.204 -0.831 1.00 92.00 104 VAL A C 1
ATOM 733 O O . VAL A 1 104 ? 2.749 15.772 -1.574 1.00 92.00 104 VAL A O 1
ATOM 736 N N . ASN A 1 105 ? 4.793 14.919 -1.210 1.00 89.50 105 ASN A N 1
ATOM 737 C CA . ASN A 1 105 ? 5.337 15.172 -2.534 1.00 89.50 105 ASN A CA 1
ATOM 738 C C . ASN A 1 105 ? 5.578 13.892 -3.348 1.00 89.50 105 ASN A C 1
ATOM 740 O O . ASN A 1 105 ? 6.004 14.029 -4.494 1.00 89.50 105 ASN A O 1
ATOM 744 N N . ALA A 1 106 ? 5.313 12.699 -2.811 1.00 88.62 106 ALA A N 1
ATOM 745 C CA . ALA A 1 106 ? 5.406 11.434 -3.537 1.00 88.62 106 ALA A CA 1
ATOM 746 C C . ALA A 1 106 ? 4.037 10.955 -4.044 1.00 88.62 106 ALA A C 1
ATOM 748 O O . ALA A 1 106 ? 2.998 11.566 -3.782 1.00 88.62 106 ALA A O 1
ATOM 749 N N . GLY A 1 107 ? 4.055 9.847 -4.789 1.00 90.88 107 GLY A N 1
ATOM 750 C CA . GLY A 1 107 ? 2.855 9.232 -5.344 1.00 90.88 107 GLY A CA 1
ATOM 751 C C . GLY A 1 107 ? 2.066 10.217 -6.202 1.00 90.88 107 GLY A C 1
ATOM 752 O O . GLY A 1 107 ? 2.610 10.792 -7.149 1.00 90.88 107 GLY A O 1
ATOM 753 N N . ASN A 1 108 ? 0.794 10.429 -5.863 1.00 92.44 108 ASN A N 1
ATOM 754 C CA . ASN A 1 108 ? -0.048 11.461 -6.474 1.00 92.44 108 ASN A CA 1
ATOM 755 C C . ASN A 1 108 ? -0.608 12.474 -5.455 1.00 92.44 108 ASN A C 1
ATOM 757 O O . ASN A 1 108 ? -1.549 13.213 -5.767 1.00 92.44 108 ASN A O 1
ATOM 761 N N . MET A 1 109 ? -0.001 12.554 -4.264 1.00 92.69 109 MET A N 1
ATOM 762 C CA . MET A 1 109 ? -0.280 13.627 -3.311 1.00 92.69 109 MET A CA 1
ATOM 763 C C . MET A 1 109 ? 0.104 14.998 -3.880 1.00 92.69 109 MET A C 1
ATOM 765 O O . MET A 1 109 ? 1.054 15.155 -4.649 1.00 92.69 109 MET A O 1
ATOM 769 N N . GLN A 1 110 ? -0.659 16.019 -3.484 1.00 88.19 110 GLN A N 1
ATOM 770 C CA . GLN A 1 110 ? -0.533 17.391 -3.990 1.00 88.19 110 GLN A CA 1
ATOM 771 C C . GLN A 1 110 ? 0.018 18.346 -2.922 1.00 88.19 110 GLN A C 1
ATOM 773 O O . GLN A 1 110 ? -0.478 19.455 -2.741 1.00 88.19 110 GLN A O 1
ATOM 778 N N . GLY A 1 111 ? 1.029 17.908 -2.169 1.00 90.62 111 GLY A N 1
ATOM 779 C CA . GLY A 1 111 ? 1.690 18.730 -1.152 1.00 90.62 111 GLY A CA 1
ATOM 780 C C . GLY A 1 111 ? 0.880 18.941 0.132 1.00 90.62 111 GLY A C 1
ATOM 781 O O . GLY A 1 111 ? 1.249 19.793 0.936 1.00 90.62 111 GLY A O 1
ATOM 782 N N . SER A 1 112 ? -0.209 18.192 0.338 1.00 92.44 112 SER A N 1
ATOM 783 C CA . SER A 1 112 ? -1.131 18.380 1.464 1.00 92.44 112 SER A CA 1
ATOM 784 C C . SER A 1 112 ? -1.607 17.057 2.060 1.00 92.44 112 SER A C 1
ATOM 786 O O . SER A 1 112 ? -1.903 16.117 1.328 1.00 92.44 112 SER A O 1
ATOM 788 N N . CYS A 1 113 ? -1.755 17.026 3.388 1.00 94.62 113 CYS A N 1
ATOM 789 C CA . CYS A 1 113 ? -2.429 15.950 4.121 1.00 94.62 113 CYS A CA 1
ATOM 790 C C . CYS A 1 113 ? -3.949 15.948 3.923 1.00 94.62 113 CYS A C 1
ATOM 792 O O . CYS A 1 113 ? -4.606 14.951 4.211 1.00 94.62 113 CYS A O 1
ATOM 794 N N . SER A 1 114 ? -4.525 17.059 3.458 1.00 94.56 114 SER A N 1
ATOM 795 C CA . SER A 1 114 ? -5.962 17.129 3.201 1.00 94.56 114 SER A CA 1
ATOM 796 C C . SER A 1 114 ? -6.268 16.443 1.866 1.00 94.56 114 SER A C 1
ATOM 798 O O . SER A 1 114 ? -5.637 16.789 0.861 1.00 94.56 114 SER A O 1
ATOM 800 N N . PRO A 1 115 ? -7.188 15.465 1.820 1.00 93.50 115 PRO A N 1
ATOM 801 C CA . PRO A 1 115 ? -7.655 14.912 0.557 1.00 93.50 115 PRO A CA 1
ATOM 802 C C . PRO A 1 115 ? -8.389 15.991 -0.260 1.00 93.50 115 PRO A C 1
ATOM 804 O O . PRO A 1 115 ? -8.870 16.975 0.307 1.00 93.50 115 PRO A O 1
ATOM 807 N N . PRO A 1 116 ? -8.470 15.835 -1.592 1.00 92.19 116 PRO A N 1
ATOM 808 C CA . PRO A 1 116 ? -9.056 16.842 -2.476 1.00 92.19 116 PRO A CA 1
ATOM 809 C C . PRO A 1 116 ? -10.556 17.070 -2.232 1.00 92.19 116 PRO A C 1
ATOM 811 O O . PRO A 1 116 ? -11.046 18.169 -2.484 1.00 92.19 116 PRO A O 1
ATOM 814 N N . ASP A 1 117 ? -11.280 16.067 -1.726 1.00 93.50 117 ASP A N 1
ATOM 815 C CA . ASP A 1 117 ? -12.683 16.186 -1.334 1.00 93.50 117 ASP A CA 1
ATOM 816 C C . ASP A 1 117 ? -13.075 15.144 -0.265 1.00 93.50 117 ASP A C 1
ATOM 818 O O . ASP A 1 117 ? -12.287 14.276 0.108 1.00 93.50 117 ASP A O 1
ATOM 822 N N . SER A 1 118 ? -14.310 15.244 0.240 1.00 94.38 118 SER A N 1
ATOM 823 C CA . SER A 1 118 ? -14.830 14.427 1.352 1.00 94.38 118 SER A CA 1
ATOM 824 C C . SER A 1 118 ? -15.057 12.938 1.051 1.00 94.38 118 SER A C 1
ATOM 826 O O . SER A 1 118 ? -15.275 12.170 1.983 1.00 94.38 118 SER A O 1
ATOM 828 N N . GLN A 1 119 ? -15.069 12.530 -0.221 1.00 97.12 119 GLN A N 1
ATOM 829 C CA . GLN A 1 119 ? -15.213 11.131 -0.645 1.00 97.12 119 GLN A CA 1
ATOM 830 C C . GLN A 1 119 ? -13.857 10.470 -0.906 1.00 97.12 119 GLN A C 1
ATOM 832 O O . GLN A 1 119 ? -13.791 9.302 -1.294 1.00 97.12 119 GLN A O 1
ATOM 837 N N . LYS A 1 120 ? -12.775 11.219 -0.694 1.00 97.69 120 LYS A N 1
ATOM 838 C CA . LYS A 1 120 ? -11.412 10.786 -0.940 1.00 97.69 120 LYS A CA 1
ATOM 839 C C . LYS A 1 120 ? -10.628 10.696 0.354 1.00 97.69 120 LYS A C 1
ATOM 841 O O . LYS A 1 120 ? -10.884 11.404 1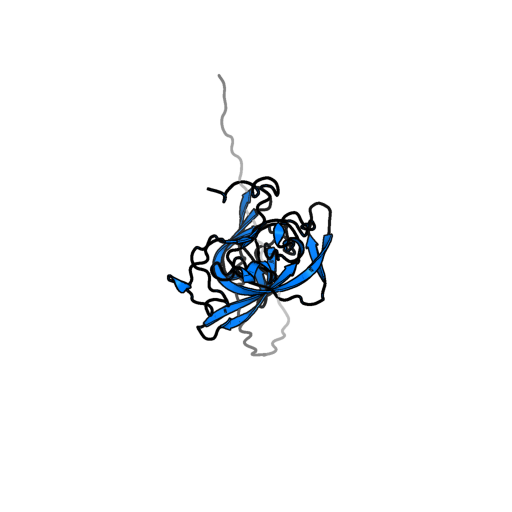.326 1.00 97.69 120 LYS A O 1
ATOM 846 N N . ILE A 1 121 ? -9.621 9.838 0.338 1.00 98.12 121 ILE A N 1
ATOM 847 C CA . ILE A 1 121 ? -8.698 9.659 1.451 1.00 98.12 121 ILE A CA 1
ATOM 848 C C . ILE A 1 121 ? -7.316 9.300 0.916 1.00 98.12 121 ILE A C 1
ATOM 850 O O . ILE A 1 121 ? -7.197 8.717 -0.161 1.00 98.12 121 ILE A O 1
ATOM 854 N N . TRP A 1 122 ? -6.267 9.666 1.645 1.00 98.00 122 TRP A N 1
ATOM 855 C CA . TRP A 1 122 ? -4.907 9.276 1.291 1.00 98.00 122 TRP A CA 1
ATOM 856 C C . TRP A 1 122 ? -4.577 7.897 1.865 1.00 98.00 122 TRP A C 1
ATOM 858 O O . TRP A 1 122 ? -4.880 7.613 3.028 1.00 98.00 122 TRP A O 1
ATOM 868 N N . SER A 1 123 ? -3.927 7.056 1.061 1.00 97.69 123 SER A N 1
ATOM 869 C CA . SER A 1 123 ? -3.249 5.857 1.545 1.00 97.69 123 SER A CA 1
ATOM 870 C C . SER A 1 123 ? -1.901 6.246 2.132 1.00 97.69 123 SER A C 1
ATOM 872 O O . SER A 1 123 ? -0.984 6.667 1.422 1.00 97.69 123 SER A O 1
ATOM 874 N N . LEU A 1 124 ? -1.805 6.126 3.450 1.00 97.00 124 LEU A N 1
ATOM 875 C CA . LEU A 1 124 ? -0.660 6.543 4.249 1.00 97.00 124 LEU A CA 1
ATOM 876 C C . LEU A 1 124 ? -0.145 5.362 5.069 1.00 97.00 124 LEU A C 1
ATOM 878 O O . LEU A 1 124 ? -0.752 4.289 5.102 1.00 97.00 124 LEU A O 1
ATOM 882 N N . TYR A 1 125 ? 0.985 5.555 5.746 1.00 95.12 125 TYR A N 1
ATOM 883 C CA . TYR A 1 125 ? 1.585 4.492 6.540 1.00 95.12 125 TYR A CA 1
ATOM 884 C C . TYR A 1 125 ? 1.613 4.823 8.025 1.00 95.12 125 TYR A C 1
ATOM 886 O O . TYR A 1 125 ? 2.087 5.873 8.443 1.00 95.12 125 TYR A O 1
ATOM 894 N N . SER A 1 126 ? 1.171 3.874 8.836 1.00 94.75 126 SER A N 1
ATOM 895 C CA . SER A 1 126 ? 1.346 3.884 10.281 1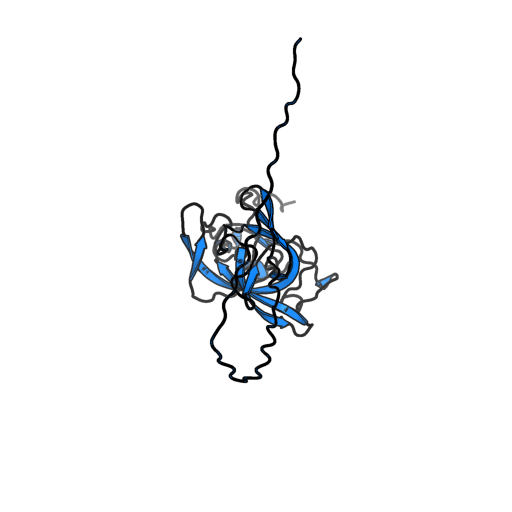.00 94.75 126 SER A CA 1
ATOM 896 C C . SER A 1 126 ? 1.737 2.466 10.691 1.00 94.75 126 SER A C 1
ATOM 898 O O . SER A 1 126 ? 1.082 1.524 10.233 1.00 94.75 126 SER A O 1
ATOM 900 N N . PRO A 1 127 ? 2.798 2.263 11.490 1.00 92.56 127 PRO A N 1
ATOM 901 C CA . PRO A 1 127 ? 3.159 0.933 11.958 1.00 92.56 127 PRO A CA 1
ATOM 902 C C . PRO A 1 127 ? 2.011 0.312 12.758 1.00 92.56 127 PRO A C 1
ATOM 904 O O . PRO A 1 127 ? 1.623 0.830 13.802 1.00 92.56 127 PRO A O 1
ATOM 907 N N . GLN A 1 128 ? 1.483 -0.810 12.274 1.00 94.38 128 GLN A N 1
ATOM 908 C CA . GLN A 1 128 ? 0.419 -1.561 12.933 1.00 94.38 128 GLN A CA 1
ATOM 909 C C . GLN A 1 128 ? 0.812 -3.035 13.021 1.00 94.38 128 GLN A C 1
ATOM 911 O O . GLN A 1 128 ? 1.246 -3.634 12.035 1.00 94.38 128 GLN A O 1
ATOM 916 N N . LEU A 1 129 ? 0.659 -3.618 14.213 1.00 94.06 129 LEU A N 1
ATOM 917 C CA . LEU A 1 129 ? 0.798 -5.066 14.408 1.00 94.06 129 LEU A CA 1
ATOM 918 C C . LEU A 1 129 ? -0.464 -5.806 13.967 1.00 94.06 129 LEU A C 1
ATOM 920 O O . LEU A 1 129 ? -0.375 -6.906 13.428 1.00 94.06 129 LEU A O 1
ATOM 924 N N . GLU A 1 130 ? -1.622 -5.194 14.201 1.00 96.44 130 GLU A N 1
ATOM 925 C CA . GLU A 1 130 ? -2.940 -5.726 13.884 1.00 96.44 130 GLU A CA 1
ATOM 926 C C . GLU A 1 130 ? -3.542 -4.888 12.756 1.00 96.44 130 GLU A C 1
ATOM 928 O O . GLU A 1 130 ? -3.723 -3.680 12.898 1.00 96.44 130 GLU A O 1
ATOM 933 N N . ILE A 1 131 ? -3.810 -5.518 11.612 1.00 96.81 131 ILE A N 1
ATOM 934 C CA . ILE A 1 131 ? -4.346 -4.851 10.426 1.00 96.81 131 ILE A CA 1
ATOM 935 C C . ILE A 1 131 ? -5.560 -5.650 9.942 1.00 96.81 131 ILE A C 1
ATOM 937 O O . ILE A 1 131 ? -5.408 -6.832 9.608 1.00 96.81 131 ILE A O 1
ATOM 941 N N . PRO A 1 132 ? -6.753 -5.033 9.852 1.00 97.38 132 PRO A N 1
ATOM 942 C CA . PRO A 1 132 ? -7.890 -5.645 9.179 1.00 97.38 132 PRO A CA 1
ATOM 943 C C . PRO A 1 132 ? -7.558 -5.913 7.710 1.00 97.38 132 PRO A C 1
ATOM 945 O O . PRO A 1 132 ? -7.148 -5.009 6.985 1.00 97.38 132 PRO A O 1
ATOM 948 N N . GLN A 1 133 ? -7.755 -7.148 7.261 1.00 95.88 133 GLN A N 1
ATOM 949 C CA . GLN A 1 133 ? -7.435 -7.577 5.902 1.00 95.88 133 GLN A CA 1
ATOM 950 C C . GLN A 1 133 ? -8.593 -8.369 5.319 1.00 95.88 133 GLN A C 1
ATOM 952 O O . GLN A 1 133 ? -9.292 -9.081 6.034 1.00 95.88 133 GLN A O 1
ATOM 957 N N . GLU A 1 134 ? -8.744 -8.361 4.002 1.00 94.56 134 GLU A N 1
ATOM 958 C CA . GLU A 1 134 ? -9.710 -9.245 3.346 1.00 94.56 134 GLU A CA 1
ATOM 959 C C . GLU A 1 134 ? -9.475 -10.722 3.719 1.00 94.56 134 GLU A C 1
ATOM 961 O O . GLU A 1 134 ? -10.414 -11.444 4.052 1.00 94.56 134 GLU A O 1
ATOM 966 N N . ALA A 1 135 ? -8.205 -11.136 3.801 1.00 93.94 135 ALA A N 1
ATOM 967 C CA . ALA A 1 135 ? -7.793 -12.497 4.149 1.00 93.94 135 ALA A CA 1
ATOM 968 C C . ALA A 1 135 ? -8.244 -12.975 5.543 1.00 93.94 135 ALA A C 1
ATOM 970 O O . ALA A 1 135 ? -8.301 -14.180 5.778 1.00 93.94 135 ALA A O 1
ATOM 971 N N . ASN A 1 136 ? -8.558 -12.058 6.464 1.00 93.94 136 ASN A N 1
ATOM 972 C CA . ASN A 1 136 ? -9.070 -12.376 7.800 1.00 93.94 136 ASN A CA 1
ATOM 973 C C . ASN A 1 136 ? -10.492 -11.843 8.027 1.00 93.94 136 ASN A C 1
ATOM 975 O O . ASN A 1 136 ? -10.899 -11.636 9.172 1.00 93.94 136 ASN A O 1
ATOM 979 N N . ASN A 1 137 ? -11.241 -11.599 6.944 1.00 95.75 137 ASN A N 1
ATOM 980 C CA . ASN A 1 137 ? -12.583 -11.020 6.978 1.00 95.75 137 ASN A CA 1
ATOM 981 C C . ASN A 1 137 ? -12.641 -9.702 7.777 1.00 95.75 137 ASN A C 1
ATOM 983 O O . ASN A 1 137 ? -13.569 -9.454 8.551 1.00 95.75 137 ASN A O 1
ATOM 987 N N . TRP A 1 138 ? -11.615 -8.869 7.602 1.00 97.06 138 TRP A N 1
ATOM 988 C CA . TRP A 1 138 ? -11.473 -7.552 8.213 1.00 97.06 138 TRP A CA 1
ATOM 989 C C . TRP A 1 138 ? -11.486 -7.588 9.744 1.00 97.06 138 TRP A C 1
ATOM 991 O O . TRP A 1 138 ? -12.045 -6.699 10.388 1.00 97.06 138 TRP A O 1
ATOM 1001 N N . THR A 1 139 ? -10.909 -8.622 10.353 1.00 97.12 139 THR A N 1
ATOM 1002 C CA . THR A 1 139 ? -10.839 -8.726 11.816 1.00 97.12 139 THR A CA 1
ATOM 1003 C C . THR A 1 139 ? -10.021 -7.566 12.388 1.00 97.12 139 THR A C 1
ATOM 1005 O O . THR A 1 139 ? -8.923 -7.280 11.917 1.00 97.12 139 THR A O 1
ATOM 1008 N N . ARG A 1 140 ? -10.578 -6.860 13.382 1.00 95.31 140 ARG A N 1
ATOM 1009 C CA . ARG A 1 140 ? -10.007 -5.597 13.883 1.00 95.31 140 ARG A CA 1
ATOM 1010 C C . ARG A 1 140 ? -8.840 -5.759 14.840 1.00 95.31 140 ARG A C 1
ATOM 1012 O O . ARG A 1 140 ? -7.997 -4.873 14.885 1.00 95.31 140 ARG A O 1
ATOM 1019 N N . SER A 1 141 ? -8.848 -6.815 15.641 1.00 95.81 141 SER A N 1
ATOM 1020 C CA . SER A 1 141 ? -7.869 -6.991 16.705 1.00 95.81 141 SER A CA 1
ATOM 1021 C C . SER A 1 141 ? -7.706 -8.448 17.102 1.00 95.81 141 SER A C 1
ATOM 1023 O O . SER A 1 141 ? -8.496 -9.308 16.704 1.00 95.81 141 SER A O 1
ATOM 1025 N N . GLY A 1 142 ? -6.679 -8.716 17.906 1.00 95.44 142 GLY A N 1
ATOM 1026 C CA . GLY A 1 142 ? -6.363 -10.049 18.385 1.00 95.44 142 GLY A CA 1
ATOM 1027 C C . GLY A 1 142 ? -5.553 -10.863 17.382 1.00 95.44 142 GLY A C 1
ATOM 1028 O O . GLY A 1 142 ? -5.020 -10.362 16.391 1.00 95.44 142 GLY A O 1
ATOM 1029 N N . ARG A 1 143 ? -5.442 -12.165 17.660 1.00 94.69 143 ARG A N 1
ATOM 1030 C CA . ARG A 1 143 ? -4.514 -13.049 16.949 1.00 94.69 143 ARG A CA 1
ATOM 1031 C C . ARG A 1 143 ? -4.823 -13.154 15.455 1.00 94.69 143 ARG A C 1
ATOM 1033 O O . ARG A 1 143 ? -3.880 -13.206 14.674 1.00 94.69 143 ARG A O 1
ATOM 1040 N N . GLU A 1 144 ? -6.095 -13.177 15.055 1.00 94.12 144 GLU A N 1
ATOM 1041 C CA . GLU A 1 144 ? -6.470 -13.236 13.636 1.00 94.12 144 GLU A CA 1
ATOM 1042 C C . GLU A 1 144 ? -6.196 -11.923 12.882 1.00 94.12 144 GLU A C 1
ATOM 1044 O O . GLU A 1 144 ? -6.108 -11.932 11.654 1.00 94.12 144 GLU A O 1
ATOM 1049 N N . ALA A 1 145 ? -6.053 -10.798 13.592 1.00 96.06 145 ALA A N 1
ATOM 1050 C CA . ALA A 1 145 ? -5.745 -9.499 12.999 1.00 96.06 145 ALA A CA 1
ATOM 1051 C C . ALA A 1 145 ? -4.241 -9.263 12.793 1.00 96.06 145 ALA A C 1
ATOM 1053 O O . ALA A 1 145 ? -3.873 -8.320 12.093 1.00 96.06 145 ALA A O 1
ATOM 1054 N N . LEU A 1 146 ? -3.369 -10.091 13.382 1.00 96.38 146 LEU A N 1
ATOM 1055 C CA . LEU A 1 146 ? -1.918 -9.929 13.272 1.00 96.38 146 LEU A CA 1
ATOM 1056 C C . LEU A 1 146 ? -1.480 -9.890 11.809 1.00 96.38 146 LEU A C 1
ATOM 1058 O O . LEU A 1 146 ? -1.850 -10.753 11.031 1.00 96.38 146 LEU A O 1
ATOM 1062 N N . ALA A 1 147 ? -0.652 -8.925 11.428 1.00 95.56 147 ALA A N 1
ATOM 1063 C CA . ALA A 1 147 ? -0.167 -8.760 10.059 1.00 95.56 147 ALA A CA 1
ATOM 1064 C C . ALA A 1 147 ? 1.360 -8.937 10.006 1.00 95.56 147 ALA A C 1
ATOM 1066 O O . ALA A 1 147 ? 2.096 -7.962 9.814 1.00 95.56 147 ALA A O 1
ATOM 1067 N N . PRO A 1 148 ? 1.873 -10.158 10.255 1.00 94.81 148 PRO A N 1
ATOM 1068 C CA . PRO A 1 148 ? 3.308 -10.392 10.289 1.00 94.81 148 PRO A CA 1
ATOM 1069 C C . PRO A 1 148 ? 3.930 -10.157 8.902 1.00 94.81 148 PRO A C 1
ATOM 1071 O O . PRO A 1 148 ? 3.335 -10.529 7.888 1.00 94.81 148 PRO A O 1
ATOM 1074 N N . PRO A 1 149 ? 5.138 -9.575 8.835 1.00 93.25 149 PRO A N 1
ATOM 1075 C CA . PRO A 1 149 ? 5.845 -9.422 7.575 1.00 93.25 149 PRO A CA 1
ATOM 1076 C C . PRO A 1 149 ? 6.240 -10.793 7.010 1.00 93.25 149 PRO A C 1
ATOM 1078 O O . PRO A 1 149 ? 6.788 -11.645 7.710 1.00 93.25 149 PRO A O 1
ATOM 1081 N N . GLN A 1 150 ? 6.001 -10.979 5.718 1.00 93.25 150 GLN A N 1
ATOM 1082 C CA . GLN A 1 150 ? 6.346 -12.159 4.941 1.00 93.25 150 GLN A CA 1
ATOM 1083 C C . GLN A 1 150 ? 7.391 -11.804 3.888 1.00 93.25 150 GLN A C 1
ATOM 1085 O O . GLN A 1 150 ? 7.248 -10.821 3.163 1.00 93.25 150 GLN A O 1
ATOM 1090 N N . TRP A 1 151 ? 8.420 -12.643 3.771 1.00 93.62 151 TRP A N 1
ATOM 1091 C CA . TRP A 1 151 ? 9.426 -12.534 2.720 1.00 93.62 151 TRP A CA 1
ATOM 1092 C C . TRP A 1 151 ? 8.997 -13.291 1.460 1.00 93.62 151 TRP A C 1
ATOM 1094 O O . TRP A 1 151 ? 8.744 -14.496 1.503 1.00 93.62 151 TRP A O 1
ATOM 1104 N N . CYS A 1 152 ? 8.987 -12.601 0.323 1.00 93.62 152 CYS A N 1
ATOM 1105 C CA . CYS A 1 152 ? 8.740 -13.174 -0.993 1.00 93.62 152 CYS A CA 1
ATOM 1106 C C . CYS A 1 152 ? 10.045 -13.197 -1.802 1.00 93.62 152 CYS A C 1
ATOM 1108 O O . CYS A 1 152 ? 10.686 -12.170 -2.028 1.00 93.62 152 CYS A O 1
ATOM 1110 N N . SER A 1 153 ? 10.460 -14.391 -2.233 1.00 93.38 153 SER A N 1
ATOM 1111 C CA . SER A 1 153 ? 11.742 -14.598 -2.918 1.00 93.38 153 SER A CA 1
ATOM 1112 C C . SER A 1 153 ? 11.767 -13.995 -4.326 1.00 93.38 153 SER A C 1
ATOM 1114 O O . SER A 1 153 ? 10.820 -14.163 -5.092 1.00 93.38 153 SER A O 1
ATOM 1116 N N . ALA A 1 154 ? 12.916 -13.438 -4.725 1.00 92.31 154 ALA A N 1
ATOM 1117 C CA . ALA A 1 154 ? 13.187 -13.004 -6.100 1.00 92.31 154 ALA A CA 1
ATOM 1118 C C . ALA A 1 154 ? 12.980 -14.119 -7.147 1.00 92.31 154 ALA A C 1
ATOM 1120 O O . ALA A 1 154 ? 12.629 -13.835 -8.288 1.00 92.31 154 ALA A O 1
ATOM 1121 N N . LYS A 1 155 ? 13.128 -15.398 -6.758 1.00 94.44 155 LYS A N 1
ATOM 1122 C CA . LYS A 1 155 ? 12.891 -16.565 -7.633 1.00 94.44 155 LYS A CA 1
ATOM 1123 C C . LYS A 1 155 ? 11.447 -16.666 -8.131 1.00 94.44 155 LYS A C 1
ATOM 1125 O O . LYS A 1 155 ? 11.183 -17.393 -9.084 1.00 94.44 155 LYS A O 1
ATOM 1130 N N . LEU A 1 156 ? 10.514 -15.966 -7.485 1.00 94.00 156 LEU A N 1
ATOM 1131 C CA . LEU A 1 156 ? 9.118 -15.908 -7.906 1.00 94.00 156 LEU A CA 1
ATOM 1132 C C . LEU A 1 156 ? 8.907 -15.032 -9.146 1.00 94.00 156 LEU A C 1
ATOM 1134 O O . LEU A 1 156 ? 7.839 -15.124 -9.740 1.00 94.00 156 LEU A O 1
ATOM 1138 N N . ASN A 1 157 ? 9.895 -14.211 -9.533 1.00 95.06 157 ASN A N 1
ATOM 1139 C CA . ASN A 1 157 ? 9.797 -13.239 -10.627 1.00 95.06 157 ASN A CA 1
ATOM 1140 C C . ASN A 1 157 ? 8.566 -12.318 -10.519 1.00 95.06 157 ASN A C 1
ATOM 1142 O O . ASN A 1 157 ? 7.979 -11.934 -11.523 1.00 95.06 157 ASN A O 1
ATOM 1146 N N . ALA A 1 158 ? 8.160 -11.983 -9.291 1.00 94.69 158 ALA A N 1
ATOM 1147 C CA . ALA A 1 158 ? 6.941 -11.226 -9.015 1.00 94.69 158 ALA A CA 1
ATOM 1148 C C . ALA A 1 158 ? 7.195 -9.736 -8.718 1.00 94.69 158 ALA A C 1
ATOM 1150 O O . ALA A 1 158 ? 6.246 -9.001 -8.458 1.00 94.69 158 ALA A O 1
ATOM 1151 N N . GLY A 1 159 ? 8.447 -9.268 -8.768 1.00 93.44 159 GLY A N 1
ATOM 1152 C CA . GLY A 1 159 ? 8.813 -7.895 -8.409 1.00 93.44 159 GLY A CA 1
ATOM 1153 C C . GLY A 1 159 ? 8.097 -6.824 -9.237 1.00 93.44 159 GLY A C 1
ATOM 1154 O O . GLY A 1 159 ? 7.683 -5.812 -8.693 1.00 93.44 159 GLY A O 1
ATOM 1155 N N . GLU A 1 160 ? 7.856 -7.070 -10.524 1.00 95.38 160 GLU A N 1
ATOM 1156 C CA . GLU A 1 160 ? 7.124 -6.137 -11.398 1.00 95.38 160 GLU A CA 1
ATOM 1157 C C . GLU A 1 160 ? 5.606 -6.124 -11.154 1.00 95.38 160 GLU A C 1
ATOM 1159 O O . GLU A 1 160 ? 4.896 -5.290 -11.706 1.00 95.38 160 GLU A O 1
ATOM 1164 N N . THR A 1 161 ? 5.107 -7.054 -10.336 1.00 95.44 161 THR A N 1
ATOM 1165 C CA . THR A 1 161 ? 3.677 -7.213 -10.044 1.00 95.44 161 THR A CA 1
ATOM 1166 C C . THR A 1 161 ? 3.283 -6.672 -8.676 1.00 95.44 161 THR A C 1
ATOM 1168 O O . THR A 1 161 ? 2.094 -6.628 -8.381 1.00 95.44 161 THR A O 1
ATOM 1171 N N . ILE A 1 162 ? 4.252 -6.270 -7.848 1.00 96.06 162 ILE A N 1
ATOM 1172 C CA . ILE A 1 162 ? 3.994 -5.698 -6.523 1.00 96.06 162 ILE A CA 1
ATOM 1173 C C . ILE A 1 162 ? 3.332 -4.328 -6.637 1.00 96.06 162 ILE A C 1
ATOM 1175 O O . ILE A 1 162 ? 3.477 -3.648 -7.650 1.00 96.06 162 ILE A O 1
ATOM 1179 N N . SER A 1 163 ? 2.671 -3.899 -5.571 1.00 97.31 163 SER A N 1
ATOM 1180 C CA . SER A 1 163 ? 1.941 -2.633 -5.537 1.00 97.31 163 SER A CA 1
ATOM 1181 C C . SER A 1 163 ? 2.569 -1.680 -4.518 1.00 97.31 163 SER A C 1
ATOM 1183 O O . SER A 1 163 ? 2.908 -2.096 -3.404 1.00 97.31 163 SER A O 1
ATOM 1185 N N . ASN A 1 164 ? 2.695 -0.400 -4.870 1.00 95.56 164 ASN A N 1
ATOM 1186 C CA . ASN A 1 164 ? 3.045 0.661 -3.922 1.00 95.56 164 ASN A CA 1
ATOM 1187 C C . ASN A 1 164 ? 1.863 1.617 -3.760 1.00 95.56 164 ASN A C 1
ATOM 1189 O O . ASN A 1 164 ? 1.525 2.344 -4.681 1.00 95.56 164 ASN A O 1
ATOM 1193 N N . CYS A 1 165 ? 1.259 1.644 -2.575 1.00 96.81 165 CYS A N 1
ATOM 1194 C CA . CYS A 1 165 ? 0.126 2.522 -2.276 1.00 96.81 165 CYS A CA 1
ATOM 1195 C C . CYS A 1 165 ? 0.489 3.721 -1.393 1.00 96.81 165 CYS A C 1
ATOM 1197 O O . CYS A 1 165 ? -0.401 4.453 -0.967 1.00 96.81 165 CYS A O 1
ATOM 1199 N N . PHE A 1 166 ? 1.760 3.936 -1.063 1.00 95.19 166 PHE A N 1
ATOM 1200 C CA . PHE A 1 166 ? 2.151 5.036 -0.186 1.00 95.19 166 PHE A CA 1
ATOM 1201 C C . PHE A 1 166 ? 2.003 6.391 -0.887 1.00 95.19 166 PHE A C 1
ATOM 1203 O O . PHE A 1 166 ? 2.568 6.596 -1.959 1.00 95.19 166 PHE A O 1
ATOM 1210 N N . SER A 1 167 ? 1.259 7.315 -0.274 1.00 95.00 167 SER A N 1
ATOM 1211 C CA . SER A 1 167 ? 0.938 8.631 -0.845 1.00 95.00 167 SER A CA 1
ATOM 1212 C C . SER A 1 167 ? 0.091 8.564 -2.128 1.00 95.00 167 SER A C 1
ATOM 1214 O O . SER A 1 167 ? 0.253 9.382 -3.039 1.00 95.00 167 SER A O 1
ATOM 1216 N N . PHE A 1 168 ? -0.833 7.600 -2.199 1.00 96.88 168 PHE A N 1
ATOM 1217 C CA . PHE A 1 168 ? -1.797 7.482 -3.297 1.00 96.88 168 PHE A CA 1
ATOM 1218 C C . PHE A 1 168 ? -3.235 7.758 -2.859 1.00 96.88 168 PHE A C 1
ATOM 1220 O O . PHE A 1 168 ? -3.630 7.474 -1.727 1.00 96.88 168 PHE A O 1
ATOM 1227 N N . LEU A 1 169 ? -4.014 8.350 -3.763 1.00 97.75 169 LEU A N 1
ATOM 1228 C CA . LEU A 1 169 ? -5.416 8.688 -3.548 1.00 97.75 169 LEU A CA 1
ATOM 1229 C C . LEU A 1 169 ? -6.315 7.445 -3.570 1.00 97.75 169 LEU A C 1
ATOM 1231 O O . LEU A 1 169 ? -6.181 6.574 -4.431 1.00 97.75 169 LEU A O 1
ATOM 1235 N N . CYS A 1 170 ? -7.289 7.422 -2.669 1.00 98.56 170 CYS A N 1
ATOM 1236 C CA . CYS A 1 170 ? -8.299 6.381 -2.579 1.00 98.56 170 CYS A CA 1
ATOM 1237 C C . CYS A 1 170 ? -9.712 6.963 -2.602 1.00 98.56 170 CYS A C 1
ATOM 1239 O O . CYS A 1 170 ? -9.941 8.097 -2.173 1.00 98.56 170 CYS A O 1
ATOM 1241 N N . ASP A 1 171 ? -10.656 6.138 -3.040 1.00 98.50 171 ASP A N 1
ATOM 1242 C CA . ASP A 1 171 ? -12.093 6.346 -2.898 1.00 98.50 171 ASP A CA 1
ATOM 1243 C C . ASP A 1 171 ? -12.595 5.695 -1.615 1.00 98.50 171 ASP A C 1
ATOM 1245 O O . ASP A 1 171 ? -12.288 4.534 -1.347 1.00 98.50 171 ASP A O 1
ATOM 1249 N N . ILE A 1 172 ? -13.400 6.402 -0.826 1.00 98.44 172 ILE A N 1
ATOM 1250 C CA . ILE A 1 172 ? -14.094 5.787 0.309 1.00 98.44 172 ILE A CA 1
ATOM 1251 C C . ILE A 1 172 ? -15.130 4.789 -0.236 1.00 98.44 172 ILE A C 1
ATOM 1253 O O . ILE A 1 172 ? -16.005 5.151 -1.018 1.00 98.44 172 ILE A O 1
ATOM 1257 N N . ALA A 1 173 ? -15.040 3.529 0.196 1.00 97.56 173 ALA A N 1
ATOM 1258 C CA . ALA A 1 173 ? -15.771 2.391 -0.373 1.00 97.56 173 ALA A CA 1
ATOM 1259 C C . ALA A 1 173 ? -16.832 1.802 0.580 1.00 97.56 173 ALA A C 1
ATOM 1261 O O . ALA A 1 173 ? -17.302 0.680 0.396 1.00 97.56 173 ALA A O 1
ATOM 1262 N N . GLY A 1 174 ? -17.220 2.543 1.621 1.00 97.25 174 GLY A N 1
ATOM 1263 C CA . GLY A 1 174 ? -18.205 2.100 2.606 1.00 97.25 174 GLY A CA 1
ATOM 1264 C C . GLY A 1 174 ? -17.579 1.281 3.733 1.00 97.25 174 GLY A C 1
ATOM 1265 O O . GLY A 1 174 ? -16.617 1.717 4.367 1.00 97.25 174 GLY A O 1
ATOM 1266 N N . SER A 1 175 ? -18.161 0.129 4.068 1.00 98.12 175 SER A N 1
ATOM 1267 C CA . SER A 1 175 ? -17.688 -0.705 5.179 1.00 98.12 175 SER A CA 1
ATOM 1268 C C . SER A 1 175 ? -17.873 -2.192 4.909 1.00 98.12 175 SER A C 1
ATOM 1270 O O . SER A 1 175 ? -18.843 -2.604 4.274 1.00 98.12 175 SER A O 1
ATOM 1272 N N . ALA A 1 176 ? -16.964 -3.001 5.447 1.00 96.88 176 ALA A N 1
ATOM 1273 C CA . ALA A 1 176 ? -17.109 -4.448 5.517 1.00 96.88 176 ALA A CA 1
ATOM 1274 C C . ALA A 1 176 ? -18.359 -4.847 6.336 1.00 96.88 176 ALA A C 1
ATOM 1276 O O . ALA A 1 176 ? -18.829 -4.052 7.156 1.00 96.88 176 ALA A O 1
ATOM 1277 N N . PRO A 1 177 ? -18.869 -6.092 6.217 1.00 95.38 177 PRO A N 1
ATOM 1278 C CA . PRO A 1 177 ? -20.027 -6.562 6.991 1.00 95.38 177 PRO A CA 1
ATOM 1279 C C . PRO A 1 177 ? -19.866 -6.450 8.513 1.00 95.38 177 PRO A C 1
ATOM 1281 O O . PRO A 1 177 ? -20.842 -6.289 9.237 1.00 95.38 177 PRO A O 1
ATOM 1284 N N . ASN A 1 178 ? -18.628 -6.504 9.009 1.00 94.31 178 ASN A N 1
ATOM 1285 C CA . ASN A 1 178 ? -18.310 -6.314 10.424 1.00 94.31 178 ASN A CA 1
ATOM 1286 C C . ASN A 1 178 ? -18.109 -4.831 10.811 1.00 94.31 178 ASN A C 1
ATOM 1288 O O . ASN A 1 178 ? -17.693 -4.535 11.932 1.00 94.31 178 ASN A O 1
ATOM 1292 N N . GLY A 1 179 ? -18.376 -3.900 9.893 1.00 97.19 179 GLY A N 1
ATOM 1293 C CA . GLY A 1 179 ? -18.326 -2.451 10.065 1.00 97.19 179 GLY A CA 1
ATOM 1294 C C . GLY A 1 179 ? -16.940 -1.817 9.934 1.00 97.19 179 GLY A C 1
ATOM 1295 O O . GLY A 1 179 ? -16.769 -0.685 10.383 1.00 97.19 179 GLY A O 1
ATOM 1296 N N . VAL A 1 180 ? -15.908 -2.533 9.467 1.00 98.25 180 VAL A N 1
ATOM 1297 C CA . VAL A 1 180 ? -14.601 -1.898 9.215 1.00 98.25 180 VAL A CA 1
ATOM 1298 C C . VAL A 1 180 ? -14.760 -0.949 8.029 1.00 98.25 180 VAL A C 1
ATOM 1300 O O . VAL A 1 180 ? -15.160 -1.425 6.968 1.00 98.25 180 VAL A O 1
ATOM 1303 N N . PRO A 1 181 ? -14.486 0.359 8.175 1.00 98.44 181 PRO A N 1
ATOM 1304 C CA . PRO A 1 181 ? -14.564 1.285 7.054 1.00 98.44 181 PRO A CA 1
ATOM 1305 C C . PRO A 1 181 ? -13.473 0.957 6.034 1.00 98.44 181 PRO A C 1
ATOM 1307 O O . PRO A 1 181 ? -12.339 0.662 6.412 1.00 98.44 181 PRO A O 1
ATOM 1310 N N . LEU A 1 182 ? -13.822 0.990 4.751 1.00 98.62 182 LEU A N 1
ATOM 1311 C CA . LEU A 1 182 ? -12.950 0.581 3.653 1.00 98.62 182 LEU A CA 1
ATOM 1312 C C . LEU A 1 182 ? -12.753 1.718 2.655 1.00 98.62 182 LEU A C 1
ATOM 1314 O O . LEU A 1 182 ? -13.636 2.554 2.457 1.00 98.62 182 LEU A O 1
ATOM 1318 N N . ALA A 1 183 ? -11.607 1.696 1.986 1.00 98.69 183 ALA A N 1
ATOM 1319 C CA . ALA A 1 183 ? -11.310 2.510 0.822 1.00 98.69 183 ALA A CA 1
ATOM 1320 C C . ALA A 1 183 ? -10.782 1.635 -0.320 1.00 98.69 183 ALA A C 1
ATOM 1322 O O . ALA A 1 183 ? -10.114 0.628 -0.078 1.00 98.69 183 ALA A O 1
ATOM 1323 N N . THR A 1 184 ? -11.048 2.042 -1.558 1.00 98.69 184 THR A N 1
ATOM 1324 C CA . THR A 1 184 ? -10.404 1.507 -2.758 1.00 98.69 184 THR A CA 1
ATOM 1325 C C . THR A 1 184 ? -9.302 2.467 -3.176 1.00 98.69 184 THR A C 1
ATOM 1327 O O . THR A 1 184 ? -9.573 3.586 -3.607 1.00 98.69 184 THR A O 1
ATOM 1330 N N . CYS A 1 185 ? -8.056 2.045 -3.012 1.00 98.56 185 CYS A N 1
ATOM 1331 C CA . CYS A 1 185 ? -6.880 2.829 -3.355 1.00 98.56 185 CYS A CA 1
ATOM 1332 C C . CYS A 1 185 ? -6.377 2.469 -4.748 1.00 98.56 185 CYS A C 1
ATOM 1334 O O . CYS A 1 185 ? -6.252 1.286 -5.069 1.00 98.56 185 CYS A O 1
ATOM 1336 N N . HIS A 1 186 ? -6.070 3.497 -5.540 1.00 98.31 186 HIS A N 1
ATOM 1337 C CA . HIS A 1 186 ? -5.538 3.363 -6.896 1.00 98.31 186 HIS A CA 1
ATOM 1338 C C . HIS A 1 186 ? -4.024 3.494 -6.830 1.00 98.31 186 HIS A C 1
ATOM 1340 O O . HIS A 1 186 ? -3.505 4.569 -6.523 1.00 98.31 186 HIS A O 1
ATOM 1346 N N . CYS A 1 187 ? -3.315 2.397 -7.069 1.00 98.00 187 CYS A N 1
ATOM 1347 C CA . CYS A 1 187 ? -1.880 2.312 -6.824 1.00 98.00 187 CYS A CA 1
ATOM 1348 C C . CYS A 1 187 ? -1.129 1.869 -8.085 1.00 98.00 187 CYS A C 1
ATOM 1350 O O . CYS A 1 187 ? -1.669 1.106 -8.890 1.00 98.00 187 CYS A O 1
ATOM 1352 N N . PRO A 1 188 ? 0.124 2.305 -8.282 1.00 97.50 188 PRO A N 1
ATOM 1353 C CA . PRO A 1 188 ? 0.980 1.759 -9.317 1.00 97.50 188 PRO A CA 1
ATOM 1354 C C . PRO A 1 188 ? 1.401 0.324 -8.997 1.00 97.50 188 PRO A C 1
ATOM 1356 O O . PRO A 1 188 ? 1.806 -0.008 -7.878 1.00 97.50 188 PRO A O 1
ATOM 1359 N N . MET A 1 189 ? 1.370 -0.506 -10.032 1.00 97.88 189 MET A N 1
ATOM 1360 C CA . MET A 1 189 ? 1.985 -1.823 -10.056 1.00 97.88 189 MET A CA 1
ATOM 1361 C C . MET A 1 189 ? 3.406 -1.735 -10.626 1.00 97.88 189 MET A C 1
ATOM 1363 O O . MET A 1 189 ? 3.648 -1.086 -11.647 1.00 97.88 189 MET A O 1
ATOM 1367 N N . GLY A 1 190 ? 4.347 -2.412 -9.971 1.00 95.31 190 GLY A N 1
ATOM 1368 C CA . GLY A 1 190 ? 5.748 -2.489 -10.378 1.00 95.31 190 GLY A CA 1
ATOM 1369 C C . GLY A 1 190 ? 6.531 -1.194 -10.162 1.00 95.31 190 GLY A C 1
ATOM 1370 O O . GLY A 1 190 ? 7.546 -0.984 -10.828 1.00 95.31 190 GLY A O 1
ATOM 1371 N N . GLU A 1 191 ? 6.076 -0.320 -9.266 1.00 93.88 191 GLU A N 1
ATOM 1372 C CA . GLU A 1 191 ? 6.758 0.920 -8.889 1.00 93.88 191 GLU A CA 1
ATOM 1373 C C . GLU A 1 191 ? 7.493 0.754 -7.548 1.00 93.88 191 GLU A C 1
ATOM 1375 O O . GLU A 1 191 ? 7.033 0.066 -6.637 1.00 93.88 191 GLU A O 1
ATOM 1380 N N . SER A 1 192 ? 8.692 1.331 -7.460 1.00 89.12 192 SER A N 1
ATOM 1381 C CA . SER A 1 192 ? 9.457 1.468 -6.218 1.00 89.12 192 SER A CA 1
ATOM 1382 C C . SER A 1 192 ? 9.199 2.841 -5.609 1.00 89.12 192 SER A C 1
ATOM 1384 O O . SER A 1 192 ? 8.989 3.775 -6.365 1.00 89.12 192 SER A O 1
ATOM 1386 N N . PHE A 1 193 ? 9.390 3.031 -4.298 1.00 82.50 193 PHE A N 1
ATOM 1387 C CA . PHE A 1 193 ? 9.226 4.337 -3.626 1.00 82.50 193 PHE A CA 1
ATOM 1388 C C . PHE A 1 193 ? 9.916 5.543 -4.298 1.00 82.50 193 PHE A C 1
ATOM 1390 O O . PHE A 1 193 ? 9.552 6.685 -4.032 1.00 82.50 193 PHE A O 1
ATOM 1397 N N . GLY A 1 194 ? 10.940 5.314 -5.127 1.00 80.69 194 GLY A N 1
ATOM 1398 C CA . GLY A 1 194 ? 11.609 6.363 -5.896 1.00 80.69 194 GLY A CA 1
ATOM 1399 C C . GLY A 1 194 ? 10.936 6.717 -7.228 1.00 80.69 194 GLY A C 1
ATOM 1400 O O . GLY A 1 194 ? 11.521 7.479 -7.998 1.00 80.69 194 GLY A O 1
ATOM 1401 N N . GLY A 1 195 ? 9.771 6.150 -7.551 1.00 86.38 195 GLY A N 1
ATOM 1402 C CA . GLY A 1 195 ? 9.115 6.343 -8.841 1.00 86.38 195 GLY A CA 1
ATOM 1403 C C . GLY A 1 195 ? 9.790 5.599 -9.994 1.00 86.38 195 GLY A C 1
ATOM 1404 O O . GLY A 1 195 ? 9.727 6.045 -11.140 1.00 86.38 195 GLY A O 1
ATOM 1405 N N . THR A 1 196 ? 10.486 4.491 -9.719 1.00 88.88 196 THR A N 1
ATOM 1406 C CA . THR A 1 196 ? 11.178 3.686 -10.743 1.00 88.88 196 THR A CA 1
ATOM 1407 C C . THR A 1 196 ? 10.566 2.298 -10.879 1.00 88.88 196 THR A C 1
ATOM 1409 O O . THR A 1 196 ? 9.950 1.789 -9.947 1.00 88.88 196 THR A O 1
ATOM 1412 N N . LYS A 1 197 ? 10.752 1.667 -12.043 1.00 92.31 197 LYS A N 1
ATOM 1413 C CA . LYS A 1 197 ? 10.289 0.295 -12.280 1.00 92.31 197 LYS A CA 1
ATOM 1414 C C . LYS A 1 197 ? 11.050 -0.705 -11.415 1.00 92.31 197 LYS A C 1
ATOM 1416 O O . LYS A 1 197 ? 12.280 -0.677 -11.373 1.00 92.31 197 LYS A O 1
ATOM 1421 N N . VAL A 1 198 ? 10.317 -1.623 -10.798 1.00 92.00 198 VAL A N 1
ATOM 1422 C CA . VAL A 1 198 ? 10.868 -2.754 -10.051 1.00 92.00 198 VAL A CA 1
ATOM 1423 C C . VAL A 1 198 ? 11.121 -3.920 -11.014 1.00 92.00 198 VAL A C 1
ATOM 1425 O O . VAL A 1 198 ? 10.200 -4.338 -11.714 1.00 92.00 198 VAL A O 1
ATOM 1428 N N . PRO A 1 199 ? 12.347 -4.471 -11.083 1.00 93.81 199 PRO A N 1
ATOM 1429 C CA . PRO A 1 199 ? 12.623 -5.654 -11.896 1.00 93.81 199 PRO A CA 1
ATOM 1430 C C . PRO A 1 199 ? 11.814 -6.878 -11.444 1.00 93.81 199 PRO A C 1
ATOM 1432 O O . PRO A 1 199 ? 11.611 -7.075 -10.246 1.00 93.81 199 PRO A O 1
ATOM 1435 N N . ALA A 1 200 ? 11.444 -7.766 -12.371 1.00 94.44 200 ALA A N 1
ATOM 1436 C CA . ALA A 1 200 ? 10.728 -9.004 -12.044 1.00 94.44 200 ALA A CA 1
ATOM 1437 C C . ALA A 1 200 ? 11.450 -9.851 -10.976 1.00 94.44 200 ALA A C 1
ATOM 1439 O O . ALA A 1 200 ? 10.838 -10.285 -10.000 1.00 94.44 200 ALA A O 1
ATOM 1440 N N . ALA A 1 201 ? 12.768 -10.023 -11.106 1.00 94.56 201 ALA A N 1
ATOM 1441 C CA . ALA A 1 201 ? 13.605 -10.783 -10.176 1.00 94.56 201 ALA A CA 1
ATOM 1442 C C . ALA A 1 201 ? 13.994 -9.978 -8.916 1.00 94.56 201 ALA A C 1
ATOM 1444 O O . ALA A 1 201 ? 15.164 -9.918 -8.538 1.00 94.56 201 ALA A O 1
ATOM 1445 N N . THR A 1 202 ? 13.015 -9.348 -8.266 1.00 90.81 202 THR A N 1
ATOM 1446 C CA . THR A 1 202 ? 13.203 -8.578 -7.025 1.00 90.81 202 THR A CA 1
ATOM 1447 C C . THR A 1 202 ? 12.512 -9.294 -5.871 1.00 90.81 202 THR A C 1
ATOM 1449 O O . THR A 1 202 ? 11.362 -9.711 -5.996 1.00 90.81 202 THR A O 1
ATOM 1452 N N . ALA A 1 203 ? 13.217 -9.461 -4.750 1.00 92.75 203 ALA A N 1
ATOM 1453 C CA . ALA A 1 203 ? 12.621 -9.944 -3.508 1.00 92.75 203 ALA A CA 1
ATOM 1454 C C . ALA A 1 203 ? 11.928 -8.792 -2.771 1.00 92.75 203 ALA A C 1
ATOM 1456 O O . ALA A 1 203 ? 12.354 -7.644 -2.875 1.00 92.75 203 ALA A O 1
ATOM 1457 N N . PHE A 1 204 ? 10.875 -9.090 -2.018 1.00 92.62 204 PHE A N 1
ATOM 1458 C CA . PHE A 1 204 ? 10.090 -8.062 -1.338 1.00 92.62 204 PHE A CA 1
ATOM 1459 C C . PHE A 1 204 ? 9.456 -8.578 -0.051 1.00 92.62 204 PHE A C 1
ATOM 1461 O O . PHE A 1 204 ? 9.361 -9.786 0.178 1.00 92.62 204 PHE A O 1
ATOM 1468 N N . ILE A 1 205 ? 9.015 -7.635 0.784 1.00 93.81 205 ILE A N 1
ATOM 1469 C CA . ILE A 1 205 ? 8.282 -7.905 2.017 1.00 93.81 205 ILE A CA 1
ATOM 1470 C C . ILE A 1 205 ? 6.857 -7.382 1.869 1.00 93.81 205 ILE A C 1
ATOM 1472 O O . ILE A 1 205 ? 6.638 -6.261 1.408 1.00 93.81 205 ILE A O 1
ATOM 1476 N N . THR A 1 206 ? 5.894 -8.185 2.302 1.00 95.25 206 THR A N 1
ATOM 1477 C CA . THR A 1 206 ? 4.491 -7.781 2.424 1.00 95.25 206 THR A CA 1
ATOM 1478 C C . THR A 1 206 ? 3.935 -8.213 3.774 1.00 95.25 206 THR A C 1
ATOM 1480 O O . THR A 1 206 ? 4.390 -9.206 4.334 1.00 95.25 206 THR A O 1
ATOM 1483 N N . GLN A 1 207 ? 2.964 -7.478 4.310 1.00 96.00 207 GLN A N 1
ATOM 1484 C CA . GLN A 1 207 ? 2.183 -7.917 5.474 1.00 96.00 207 GLN A CA 1
ATOM 1485 C C . GLN A 1 207 ? 0.854 -8.568 5.060 1.00 96.00 207 GLN A C 1
ATOM 1487 O O . GLN A 1 207 ? 0.063 -8.968 5.917 1.00 96.00 207 GLN A O 1
ATOM 1492 N N . ALA A 1 208 ? 0.587 -8.648 3.754 1.00 95.75 208 ALA A N 1
ATOM 1493 C CA . ALA A 1 208 ? -0.669 -9.142 3.229 1.00 95.75 208 ALA A CA 1
ATOM 1494 C C . ALA A 1 208 ? -0.817 -10.657 3.417 1.00 95.75 208 ALA A C 1
ATOM 1496 O O . ALA A 1 208 ? 0.109 -11.442 3.214 1.00 95.75 208 ALA A O 1
ATOM 1497 N N . GLY A 1 209 ? -2.034 -11.058 3.774 1.00 93.19 209 GLY A N 1
ATOM 1498 C CA . GLY A 1 209 ? -2.525 -12.428 3.714 1.00 93.19 209 GLY A CA 1
ATOM 1499 C C . GLY A 1 209 ? -1.851 -13.429 4.647 1.00 93.19 209 GLY A C 1
ATOM 1500 O O . GLY A 1 209 ? -1.786 -14.612 4.326 1.00 93.19 209 GLY A O 1
ATOM 1501 N N . GLN A 1 210 ? -1.451 -12.983 5.842 1.00 92.62 210 GLN A N 1
ATOM 1502 C CA . GLN A 1 210 ? -1.274 -13.874 6.998 1.00 92.62 210 GLN A CA 1
ATOM 1503 C C . GLN A 1 210 ? -0.218 -14.980 6.785 1.00 92.62 210 GLN A C 1
ATOM 1505 O O . GLN A 1 210 ? -0.441 -16.138 7.133 1.00 92.62 210 GLN A O 1
ATOM 1510 N N . LEU A 1 211 ? 0.935 -14.634 6.196 1.00 93.69 211 LEU A N 1
ATOM 1511 C CA . LEU A 1 211 ? 2.018 -15.567 5.825 1.00 93.69 211 LEU A CA 1
ATOM 1512 C C . LEU A 1 211 ? 1.643 -16.602 4.746 1.00 93.69 211 LEU A C 1
ATOM 1514 O O . LEU A 1 211 ? 2.357 -17.590 4.549 1.00 93.69 211 LEU A O 1
ATOM 1518 N N . ASN A 1 212 ? 0.541 -16.408 4.020 1.00 94.69 212 ASN A N 1
ATOM 1519 C CA . ASN A 1 212 ? 0.185 -17.276 2.906 1.00 94.69 212 ASN A CA 1
ATOM 1520 C C . ASN A 1 212 ? 1.102 -17.014 1.699 1.00 94.69 212 ASN A C 1
ATOM 1522 O O . ASN A 1 212 ? 1.039 -15.977 1.044 1.00 94.69 212 ASN A O 1
ATOM 1526 N N . ASN A 1 213 ? 1.917 -18.003 1.328 1.00 93.00 213 ASN A N 1
ATOM 1527 C CA . ASN A 1 213 ? 2.843 -17.919 0.189 1.00 93.00 213 ASN A CA 1
ATOM 1528 C C . ASN A 1 213 ? 2.192 -17.636 -1.172 1.00 93.00 213 ASN A C 1
ATOM 1530 O O . ASN A 1 213 ? 2.883 -17.174 -2.080 1.00 93.00 213 ASN A O 1
ATOM 1534 N N . GLN A 1 214 ? 0.887 -17.863 -1.336 1.00 95.50 214 GLN A N 1
ATOM 1535 C CA . GLN A 1 214 ? 0.193 -17.512 -2.579 1.00 95.50 214 GLN A CA 1
ATOM 1536 C C . GLN A 1 214 ? 0.069 -15.994 -2.778 1.00 95.50 214 GLN A C 1
ATOM 1538 O O . GLN A 1 214 ? 0.009 -15.535 -3.917 1.00 95.50 214 GLN A O 1
ATOM 1543 N N . ILE A 1 215 ? 0.112 -15.209 -1.697 1.00 96.06 215 ILE A N 1
ATOM 1544 C CA . ILE A 1 215 ? -0.036 -13.747 -1.725 1.00 96.06 215 ILE A CA 1
ATOM 1545 C C . ILE A 1 215 ? 1.104 -13.071 -2.480 1.00 96.06 215 ILE A C 1
ATOM 1547 O O . ILE A 1 215 ? 0.885 -12.066 -3.150 1.00 96.06 215 ILE A O 1
ATOM 1551 N N . CYS A 1 216 ? 2.297 -13.672 -2.482 1.00 95.12 216 CYS A N 1
ATOM 1552 C CA . CYS A 1 216 ? 3.444 -13.177 -3.241 1.00 95.12 216 CYS A CA 1
ATOM 1553 C C . CYS A 1 216 ? 3.185 -13.063 -4.759 1.00 95.12 216 CYS A C 1
ATOM 1555 O O . CYS A 1 216 ? 4.009 -12.497 -5.467 1.00 95.12 216 CYS A O 1
ATOM 1557 N N . LYS A 1 217 ? 2.088 -13.626 -5.282 1.00 95.75 217 LYS A N 1
ATOM 1558 C CA . LYS A 1 217 ? 1.706 -13.550 -6.702 1.00 95.75 217 LYS A CA 1
ATOM 1559 C C . LYS A 1 217 ? 0.397 -12.789 -6.944 1.00 95.75 217 LYS A C 1
ATOM 1561 O O . LYS A 1 217 ? -0.089 -12.783 -8.067 1.00 95.75 217 LYS A O 1
ATOM 1566 N N . GLN A 1 218 ? -0.187 -12.183 -5.910 1.00 96.69 218 GLN A N 1
ATOM 1567 C CA . GLN A 1 218 ? -1.510 -11.542 -5.953 1.00 96.69 218 GLN A CA 1
ATOM 1568 C C . GLN A 1 218 ? -1.408 -10.017 -5.839 1.00 96.69 218 GLN A C 1
ATOM 1570 O O . GLN A 1 218 ? -2.133 -9.387 -5.074 1.00 96.69 218 GLN A O 1
ATOM 1575 N N . HIS A 1 219 ? -0.452 -9.429 -6.558 1.00 97.25 219 HIS A N 1
ATOM 1576 C CA . HIS A 1 219 ? -0.188 -7.987 -6.547 1.00 97.25 219 HIS A CA 1
ATOM 1577 C C . HIS A 1 219 ? -0.146 -7.365 -5.140 1.00 97.25 219 HIS A C 1
ATOM 1579 O O . HIS A 1 219 ? -0.828 -6.366 -4.886 1.00 97.25 219 HIS A O 1
ATOM 1585 N N . PRO A 1 220 ? 0.591 -7.971 -4.189 1.00 97.44 220 PRO A N 1
ATOM 1586 C CA . PRO A 1 220 ? 0.549 -7.528 -2.808 1.00 97.44 220 PRO A CA 1
ATOM 1587 C C . PRO A 1 220 ? 1.081 -6.104 -2.700 1.00 97.44 220 PRO A C 1
ATOM 1589 O O . PRO A 1 220 ? 2.029 -5.728 -3.398 1.00 97.44 220 PRO A O 1
ATOM 1592 N N . VAL A 1 221 ? 0.509 -5.326 -1.786 1.00 96.94 221 VAL A N 1
ATOM 1593 C CA . VAL A 1 221 ? 1.148 -4.084 -1.362 1.00 96.94 221 VAL A CA 1
ATOM 1594 C C . VAL A 1 221 ? 2.415 -4.447 -0.610 1.00 96.94 221 VAL A C 1
ATOM 1596 O O . VAL A 1 221 ? 2.431 -5.351 0.233 1.00 96.94 221 VAL A O 1
ATOM 1599 N N . THR A 1 222 ? 3.501 -3.766 -0.946 1.00 92.19 222 THR A N 1
ATOM 1600 C CA . THR A 1 222 ? 4.804 -4.052 -0.356 1.00 92.19 222 THR A CA 1
ATOM 1601 C C . THR A 1 222 ? 5.409 -2.812 0.249 1.00 92.19 222 THR A C 1
ATOM 1603 O O . THR A 1 222 ? 5.158 -1.685 -0.175 1.00 92.19 222 THR A O 1
ATOM 1606 N N . TRP A 1 223 ? 6.267 -3.057 1.227 1.00 73.06 223 TRP A N 1
ATOM 1607 C CA . TRP A 1 223 ? 7.299 -2.107 1.571 1.00 73.06 223 TRP A CA 1
ATOM 1608 C C . TRP A 1 223 ? 8.570 -2.546 0.853 1.00 73.06 223 TRP A C 1
ATOM 1610 O O . TRP A 1 223 ? 9.145 -3.596 1.156 1.00 73.06 223 TRP A O 1
ATOM 1620 N N . TYR A 1 224 ? 9.017 -1.752 -0.116 1.00 55.72 224 TYR A N 1
ATOM 1621 C CA . TYR A 1 224 ? 10.309 -1.980 -0.741 1.00 55.72 224 TYR A CA 1
ATOM 1622 C C . TYR A 1 224 ? 11.430 -1.664 0.256 1.00 55.72 224 TYR A C 1
ATOM 1624 O O . TYR A 1 224 ? 11.658 -0.513 0.626 1.00 55.72 224 TYR A O 1
ATOM 1632 N N . ASN A 1 225 ? 12.147 -2.704 0.679 1.00 47.66 225 ASN A N 1
ATOM 1633 C CA . ASN A 1 225 ? 13.453 -2.549 1.293 1.00 47.66 225 ASN A CA 1
ATOM 1634 C C . ASN A 1 225 ? 14.520 -2.736 0.193 1.00 47.66 225 ASN A C 1
ATOM 1636 O O . ASN A 1 225 ? 14.667 -3.857 -0.292 1.00 47.66 225 ASN A O 1
ATOM 1640 N N . PRO A 1 226 ? 15.276 -1.692 -0.206 1.00 44.81 226 PRO A N 1
ATOM 1641 C CA . PRO A 1 226 ? 16.348 -1.790 -1.203 1.00 44.81 226 PRO A CA 1
ATOM 1642 C C . PRO A 1 226 ? 17.547 -2.639 -0.768 1.00 44.81 226 PRO A C 1
ATOM 1644 O O . PRO A 1 226 ? 18.551 -2.661 -1.483 1.00 44.81 226 PRO A O 1
ATOM 1647 N N . VAL A 1 227 ? 17.483 -3.322 0.380 1.00 42.62 227 VAL A N 1
ATOM 1648 C CA . VAL A 1 227 ? 18.511 -4.264 0.830 1.00 42.62 227 VAL A CA 1
ATOM 1649 C C . VAL A 1 227 ? 18.467 -5.514 -0.058 1.00 42.62 227 VAL A C 1
ATOM 1651 O O . VAL A 1 227 ? 17.867 -6.542 0.235 1.00 42.62 227 VAL A O 1
ATOM 1654 N N . THR A 1 228 ? 19.088 -5.315 -1.218 1.00 44.19 228 THR A N 1
ATOM 1655 C CA . THR A 1 228 ? 19.953 -6.234 -1.939 1.00 44.19 228 THR A CA 1
ATOM 1656 C C . THR A 1 228 ? 19.347 -7.588 -2.293 1.00 44.19 228 THR A C 1
ATOM 1658 O O . THR A 1 228 ? 19.442 -8.579 -1.575 1.00 44.19 228 THR A O 1
ATOM 1661 N N . ALA A 1 229 ? 18.980 -7.690 -3.572 1.00 43.03 229 ALA A N 1
ATOM 1662 C CA . ALA A 1 229 ? 18.962 -8.920 -4.366 1.00 43.03 229 ALA A CA 1
ATOM 1663 C C . ALA A 1 229 ? 20.268 -9.768 -4.303 1.00 43.03 229 ALA A C 1
ATOM 1665 O O . ALA A 1 229 ? 20.386 -10.750 -5.030 1.00 43.03 229 ALA A O 1
ATOM 1666 N N . LYS A 1 230 ? 21.250 -9.417 -3.455 1.00 38.03 230 LYS A N 1
ATOM 1667 C CA . LYS A 1 230 ? 22.493 -10.162 -3.228 1.00 38.03 230 LYS A CA 1
ATOM 1668 C C . LYS A 1 230 ? 22.475 -11.098 -2.011 1.00 38.03 230 LYS A C 1
ATOM 1670 O O . LYS A 1 230 ? 23.216 -12.070 -2.054 1.00 38.03 230 LYS A O 1
ATOM 1675 N N . ASP A 1 231 ? 21.617 -10.912 -1.001 1.00 42.53 231 ASP A N 1
ATOM 1676 C CA . ASP A 1 231 ? 21.843 -11.584 0.300 1.00 42.53 231 ASP A CA 1
ATOM 1677 C C . ASP A 1 231 ? 20.883 -12.740 0.644 1.00 42.53 231 ASP A C 1
ATOM 1679 O O . ASP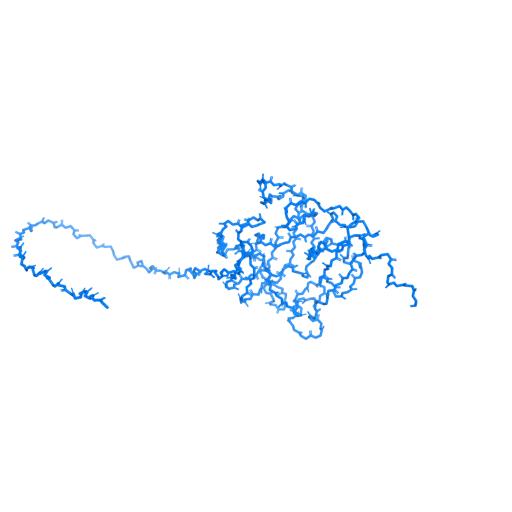 A 1 231 ? 20.992 -13.339 1.709 1.00 42.53 231 ASP A O 1
ATOM 1683 N N . SER A 1 232 ? 19.967 -13.135 -0.251 1.00 45.62 232 SER A N 1
ATOM 1684 C CA . SER A 1 232 ? 19.038 -14.259 0.012 1.00 45.62 232 SER A CA 1
ATOM 1685 C C . SER A 1 232 ? 19.427 -15.596 -0.638 1.00 45.62 232 SER A C 1
ATOM 1687 O O . SER A 1 232 ? 18.603 -16.509 -0.711 1.00 45.62 232 SER A O 1
ATOM 1689 N N . ILE A 1 233 ? 20.681 -15.754 -1.083 1.00 43.62 233 ILE A N 1
ATOM 1690 C CA . ILE A 1 233 ? 21.189 -17.051 -1.570 1.00 43.62 233 ILE A CA 1
ATOM 1691 C C . ILE A 1 233 ? 21.709 -17.957 -0.430 1.00 43.62 233 ILE A C 1
ATOM 1693 O O . ILE A 1 233 ? 21.797 -19.160 -0.650 1.00 43.62 233 ILE A O 1
ATOM 1697 N N . GLU A 1 234 ? 21.953 -17.473 0.798 1.00 40.62 234 GLU A N 1
ATOM 1698 C CA . GLU A 1 234 ? 22.777 -18.252 1.753 1.00 40.62 234 GLU A CA 1
ATOM 1699 C C . GLU A 1 234 ? 22.178 -18.683 3.106 1.00 40.62 234 GLU A C 1
ATOM 1701 O O . GLU A 1 234 ? 22.846 -19.402 3.844 1.00 40.62 234 GLU A O 1
ATOM 1706 N N . THR A 1 235 ? 20.930 -18.368 3.462 1.00 40.59 235 THR A N 1
ATOM 1707 C CA . THR A 1 235 ? 20.436 -18.636 4.837 1.00 40.59 235 THR A CA 1
ATOM 1708 C C . THR A 1 235 ? 19.225 -19.561 4.946 1.00 40.59 235 THR A C 1
ATOM 1710 O O . THR A 1 235 ? 18.302 -19.298 5.710 1.00 40.59 235 THR A O 1
ATOM 1713 N N . THR A 1 236 ? 19.216 -20.698 4.239 1.00 37.16 236 THR A N 1
ATOM 1714 C CA . THR A 1 236 ? 18.381 -21.861 4.644 1.00 37.16 236 THR A CA 1
ATOM 1715 C C . THR A 1 236 ? 18.890 -23.189 4.070 1.00 37.16 236 THR A C 1
ATOM 1717 O O . THR A 1 236 ? 18.180 -23.941 3.411 1.00 37.16 236 THR A O 1
ATOM 1720 N N . SER A 1 237 ? 20.163 -23.484 4.326 1.00 40.00 237 SER A N 1
ATOM 1721 C CA . SER A 1 237 ? 20.732 -24.827 4.183 1.00 40.00 237 SER A CA 1
ATOM 1722 C C . SER A 1 237 ? 21.674 -25.093 5.357 1.00 40.00 237 SER A C 1
ATOM 1724 O O . SER A 1 237 ? 22.889 -25.090 5.169 1.00 40.00 237 SER A O 1
ATOM 1726 N N . LYS A 1 238 ? 21.115 -25.287 6.556 1.00 34.69 238 LYS A N 1
ATOM 1727 C CA . LYS A 1 238 ? 21.654 -26.143 7.624 1.00 34.69 238 LYS A CA 1
ATOM 1728 C C . LYS A 1 238 ? 20.505 -26.638 8.487 1.00 34.69 238 LYS A C 1
ATOM 1730 O O . LYS A 1 238 ? 19.614 -25.809 8.768 1.00 34.69 238 LYS A O 1
#

pLDDT: mean 80.94, std 22.74, range [34.69, 98.75]

Sequence (238 aa):
MRAWAQSHKGNTSLSLKRRNAAHGIGILLGVGAFVALVGAAHAAEGDKLGGNLTICKGAYALCAAATCSPTGNQISVRTSNGWASFPEVNCTCPILNGDAIADVNAGNMQGSCSPPDSQKIWSLYSPQLEIPQEANNWTRSGREALAPPQWCSAKLNAGETISNCFSFLCDIAGSAPNGVPLATCHCPMGESFGGTKVPAATAFITQAGQLNNQICKQHPVTWYNPVTAKDSIETTSK

Foldseek 3Di:
DDDDDDDDDDDDDDDDDDDDDDDDDDDDDDPDPPPPPPPPPPFQDWDDPDDLKTKTFFKAFAQQAWFWAFPQDWFWWQAPVGIDIFGKIKTKTFIDGGIFMANCRTGPHDSGCDDPDDQKHAHTDDDDQFGQYVLLQGDGDDDSRGQDKEKDALVQLCLQLAWERGGFMWGFDFAGPVRGTITITITGGQAARNRDGTGSSDMFIGSYNPNPNVSSNRRGHTHDDVPDPPPPPPPDDD

Radius of gyration: 27.02 Å; chains: 1; bounding box: 73×91×46 Å